Protein AF-A0A3C2DAU0-F1 (afdb_monomer_lite)

Foldseek 3Di:
DDDPDCPDDPQWDDDVDTDNVPDDDPPQDADDDPPGDHDPVNVVVVVVVVCLQEDEEAAALLRVLAQDPVNDDAQRWYAHQQWGIWGKHFAALPDDPSHQWHHRPVQPHSNHGMIIGHPDTNCPDPQPPPPQAADPPPHRDSDHPVRVCVVVVDDDPVNVVVVVVPDDDPDFDQADWDWDADPPGDTDTDGPVVVVVVVCVVVVVVVLVVQCQPPVRHRPDDDPDDPPPPDDPDDDDDDDDDDDDDDDDDDDDDDDDDDD

Structure (mmCIF, N/CA/C/O backbone):
data_AF-A0A3C2DAU0-F1
#
_entry.id   AF-A0A3C2DAU0-F1
#
loop_
_atom_site.group_PDB
_atom_site.id
_atom_site.type_symbol
_atom_site.label_atom_id
_atom_site.label_alt_id
_atom_site.label_comp_id
_atom_site.label_asym_id
_atom_site.label_entity_id
_atom_site.label_seq_id
_atom_site.pdbx_PDB_ins_code
_atom_site.Cartn_x
_atom_site.Cartn_y
_atom_site.Cartn_z
_atom_site.occupancy
_atom_site.B_iso_or_equiv
_atom_site.auth_seq_id
_atom_site.auth_comp_id
_atom_site.auth_asym_id
_atom_site.auth_atom_id
_atom_site.pdbx_PDB_model_num
ATOM 1 N N . MET A 1 1 ? 55.848 4.429 -41.219 1.00 47.94 1 MET A N 1
ATOM 2 C CA . MET A 1 1 ? 55.619 5.602 -42.089 1.00 47.94 1 MET A CA 1
ATOM 3 C C . MET A 1 1 ? 56.160 6.823 -41.363 1.00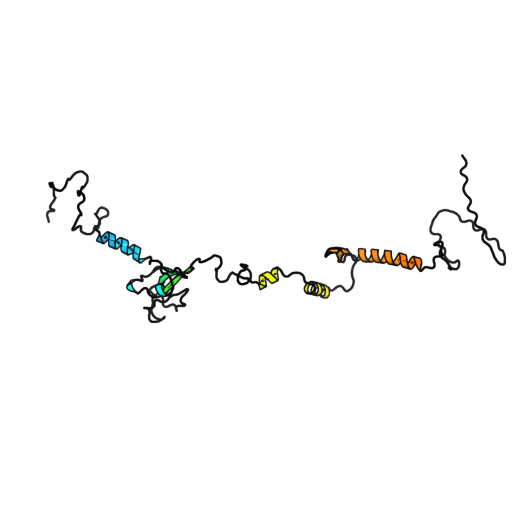 47.94 1 MET A C 1
ATOM 5 O O . MET A 1 1 ? 55.926 6.904 -40.162 1.00 47.94 1 MET A O 1
ATOM 9 N N . PRO A 1 2 ? 56.931 7.710 -42.010 1.00 52.47 2 PRO A N 1
ATOM 10 C CA . PRO A 1 2 ? 57.409 8.927 -41.362 1.00 52.47 2 PRO A CA 1
ATOM 11 C C . PRO A 1 2 ? 56.192 9.795 -41.027 1.00 52.47 2 PRO A C 1
ATOM 13 O O . PRO A 1 2 ? 55.392 10.079 -41.915 1.00 52.47 2 PRO A O 1
ATOM 16 N N . GLY A 1 3 ? 56.014 10.168 -39.760 1.00 56.28 3 GLY A N 1
ATOM 17 C CA . GLY A 1 3 ? 54.935 11.073 -39.366 1.00 56.28 3 GLY A CA 1
ATOM 18 C C . GLY A 1 3 ? 55.139 12.446 -40.006 1.00 56.28 3 GLY A C 1
ATOM 19 O O . GLY A 1 3 ? 56.230 13.013 -39.931 1.00 56.28 3 GLY A O 1
ATOM 20 N N . THR A 1 4 ? 54.110 12.990 -40.653 1.00 63.31 4 THR A N 1
ATOM 21 C CA . THR A 1 4 ? 54.118 14.387 -41.095 1.00 63.31 4 THR A CA 1
ATOM 22 C C . THR A 1 4 ? 53.937 15.271 -39.867 1.00 63.31 4 THR A C 1
ATOM 24 O O . THR A 1 4 ? 52.824 15.494 -39.402 1.00 63.31 4 THR A O 1
ATOM 27 N N . PHE A 1 5 ? 55.044 15.757 -39.315 1.00 64.69 5 PHE A N 1
ATOM 28 C CA . PHE A 1 5 ? 55.017 16.737 -38.235 1.00 64.69 5 PHE A CA 1
ATOM 29 C C . PHE A 1 5 ? 54.821 18.126 -38.841 1.00 64.69 5 PHE A C 1
ATOM 31 O O . PHE A 1 5 ? 55.705 18.630 -39.538 1.00 64.69 5 PHE A O 1
ATOM 38 N N . ILE A 1 6 ? 53.672 18.753 -38.585 1.00 68.12 6 ILE A N 1
ATOM 39 C CA . ILE A 1 6 ? 53.486 20.173 -38.892 1.00 68.12 6 ILE A CA 1
ATOM 40 C C . ILE A 1 6 ? 54.335 20.953 -37.886 1.00 68.12 6 ILE A C 1
ATOM 42 O O . ILE A 1 6 ? 54.003 21.022 -36.709 1.00 68.12 6 ILE A O 1
ATOM 46 N N . ARG A 1 7 ? 55.473 21.487 -38.342 1.00 62.34 7 ARG A N 1
ATOM 47 C CA . ARG A 1 7 ? 56.409 22.257 -37.500 1.00 62.34 7 ARG A CA 1
ATOM 48 C C . ARG A 1 7 ? 56.047 23.741 -37.419 1.00 62.34 7 ARG A C 1
ATOM 50 O O . ARG A 1 7 ? 56.440 24.410 -36.473 1.00 62.34 7 ARG A O 1
ATOM 57 N N . SER A 1 8 ? 55.302 24.241 -38.400 1.00 66.00 8 SER A N 1
ATOM 58 C CA . SER A 1 8 ? 54.679 25.563 -38.407 1.00 66.00 8 SER A CA 1
ATOM 59 C C . SER A 1 8 ? 53.593 25.603 -39.486 1.00 66.00 8 SER A C 1
ATOM 61 O O . SER A 1 8 ? 53.708 24.952 -40.526 1.00 66.00 8 SER A O 1
ATOM 63 N N . SER A 1 9 ? 52.509 26.333 -39.232 1.00 68.38 9 SER A N 1
ATOM 64 C CA . SER A 1 9 ? 51.455 26.604 -40.211 1.00 68.38 9 SER A CA 1
ATOM 65 C C . SER A 1 9 ? 50.875 27.985 -39.942 1.00 68.38 9 SER A C 1
ATOM 67 O O . SER A 1 9 ? 50.627 28.337 -38.794 1.00 68.38 9 SER A O 1
ATOM 69 N N . ASN A 1 10 ? 50.577 28.750 -40.992 1.00 68.06 10 ASN A N 1
ATOM 70 C CA . ASN A 1 10 ? 49.902 30.047 -40.851 1.00 68.06 10 ASN A CA 1
ATOM 71 C C . ASN A 1 10 ? 48.463 29.906 -40.312 1.00 68.06 10 ASN A C 1
ATOM 73 O O . ASN A 1 10 ? 47.815 30.903 -40.007 1.00 68.06 10 ASN A O 1
ATOM 77 N N . GLN A 1 11 ? 47.954 28.673 -40.230 1.00 64.88 11 GLN A N 1
ATOM 78 C CA . GLN A 1 11 ? 46.623 28.333 -39.732 1.00 64.88 11 GLN A CA 1
ATOM 79 C C . GLN A 1 11 ? 46.645 27.697 -38.332 1.00 64.88 11 GLN A C 1
ATOM 81 O O . GLN A 1 11 ? 45.576 27.485 -37.766 1.00 64.88 11 GLN A O 1
ATOM 86 N N . LEU A 1 12 ? 47.828 27.394 -37.779 1.00 65.50 12 LEU A N 1
ATOM 87 C CA . LEU A 1 12 ? 47.999 26.745 -36.477 1.00 65.50 12 LEU A CA 1
ATOM 88 C C . LEU A 1 12 ? 49.066 27.489 -35.668 1.00 65.50 12 LEU A C 1
ATOM 90 O O . LEU A 1 12 ? 50.254 27.400 -35.979 1.00 65.50 12 LEU A O 1
ATOM 94 N N . TYR A 1 13 ? 48.646 28.212 -34.630 1.00 62.56 13 TYR A N 1
ATOM 95 C CA . TYR A 1 13 ? 49.576 28.755 -33.643 1.00 62.56 13 TYR A CA 1
ATOM 96 C C . TYR A 1 13 ? 50.021 27.602 -32.745 1.00 62.56 13 TYR A C 1
ATOM 98 O O . TYR A 1 13 ? 49.203 27.013 -32.046 1.00 62.56 13 TYR A O 1
ATOM 106 N N . ILE A 1 14 ? 51.299 27.240 -32.837 1.00 64.94 14 ILE A N 1
ATOM 107 C CA . ILE A 1 14 ? 51.916 26.221 -31.989 1.00 64.94 14 ILE A CA 1
ATOM 108 C C . ILE A 1 14 ? 52.662 26.981 -30.886 1.00 64.94 14 ILE A C 1
ATOM 110 O O . ILE A 1 14 ? 53.806 27.388 -31.094 1.00 64.94 14 ILE A O 1
ATOM 114 N N . ASP A 1 15 ? 51.985 27.251 -29.767 1.00 67.12 15 ASP A N 1
ATOM 115 C CA . ASP A 1 15 ? 52.618 27.677 -28.513 1.00 67.12 15 ASP A CA 1
ATOM 116 C C . ASP A 1 15 ? 52.650 26.494 -27.517 1.00 67.12 15 ASP A C 1
ATOM 118 O O . ASP A 1 15 ? 52.719 25.344 -27.956 1.00 67.12 15 ASP A O 1
ATOM 122 N N . ALA A 1 16 ? 52.706 26.730 -26.200 1.00 74.69 16 ALA A N 1
ATOM 123 C CA . ALA A 1 16 ? 52.662 25.637 -25.220 1.00 74.69 16 ALA A CA 1
ATOM 124 C C . ALA A 1 16 ? 51.318 24.876 -25.244 1.00 74.69 16 ALA A C 1
ATOM 126 O O . ALA A 1 16 ? 51.277 23.707 -24.861 1.00 74.69 16 ALA A O 1
ATOM 127 N N . ASP A 1 17 ? 50.265 25.518 -25.753 1.00 76.88 17 ASP A N 1
ATOM 128 C CA . ASP A 1 17 ? 48.910 25.015 -25.893 1.00 76.88 17 ASP A CA 1
ATOM 129 C C . ASP A 1 17 ? 48.481 24.983 -27.378 1.00 76.88 17 ASP A C 1
ATOM 131 O O . ASP A 1 17 ? 48.993 25.683 -28.254 1.00 76.88 17 ASP A O 1
ATOM 135 N N . LEU A 1 18 ? 47.510 24.125 -27.693 1.00 82.44 18 LEU A N 1
ATOM 136 C CA . LEU A 1 18 ? 46.945 24.007 -29.038 1.00 82.44 18 LEU A CA 1
ATOM 137 C C . LEU A 1 18 ? 45.693 24.891 -29.173 1.00 82.44 18 LEU A C 1
ATOM 139 O O . LEU A 1 18 ? 44.649 24.557 -28.614 1.00 82.44 18 LEU A O 1
ATOM 143 N N . ASP A 1 19 ? 45.751 25.965 -29.970 1.00 82.75 19 ASP A N 1
ATOM 144 C CA . ASP A 1 19 ? 44.583 26.816 -30.271 1.00 82.75 19 ASP A CA 1
ATOM 145 C C . ASP A 1 19 ? 43.980 26.516 -31.659 1.00 82.75 19 ASP A C 1
ATOM 147 O O . ASP A 1 19 ? 44.606 26.718 -32.702 1.00 82.75 19 ASP A O 1
ATOM 151 N N . LEU A 1 20 ? 42.716 26.077 -31.679 1.00 84.62 20 LEU A N 1
ATOM 152 C CA . LEU A 1 20 ? 41.961 25.731 -32.891 1.00 84.62 20 LEU A CA 1
ATOM 153 C C . LEU A 1 20 ? 41.181 26.904 -33.504 1.00 84.62 20 LEU A C 1
ATOM 155 O O . LEU A 1 20 ? 40.450 26.698 -34.473 1.00 84.62 20 LEU A O 1
ATOM 159 N N . LYS A 1 21 ? 41.254 28.117 -32.936 1.00 84.50 21 LYS A N 1
ATOM 160 C CA . LYS A 1 21 ? 40.553 29.327 -33.417 1.00 84.50 21 LYS A CA 1
ATOM 161 C C . LYS A 1 21 ? 39.069 29.076 -33.733 1.00 84.50 21 LYS A C 1
ATOM 163 O O . LYS A 1 21 ? 38.552 29.489 -34.774 1.00 84.50 21 LYS A O 1
ATOM 168 N N . SER A 1 22 ? 38.378 28.379 -32.823 1.00 89.19 22 SER A N 1
ATOM 169 C CA . SER A 1 22 ? 36.960 27.986 -32.948 1.00 89.19 22 SER A CA 1
ATOM 170 C C . SER A 1 22 ? 36.635 27.075 -34.147 1.00 89.19 22 SER A C 1
ATOM 172 O O . SER A 1 22 ? 35.518 27.094 -34.670 1.00 89.19 22 SER A O 1
ATOM 174 N N . LYS A 1 23 ? 37.595 26.273 -34.623 1.00 86.81 23 LYS A N 1
ATOM 175 C CA . LYS A 1 23 ? 37.376 25.247 -35.655 1.00 86.81 23 LYS A CA 1
ATOM 176 C C . LYS A 1 23 ? 37.181 23.861 -35.035 1.00 86.81 23 LYS A C 1
ATOM 178 O O . LYS A 1 23 ? 37.664 23.577 -33.944 1.00 86.81 23 LYS A O 1
ATOM 183 N N . LYS A 1 24 ? 36.465 22.988 -35.751 1.00 93.31 24 LYS A N 1
ATOM 184 C CA . LYS A 1 24 ? 36.296 21.574 -35.379 1.00 93.31 24 LYS A CA 1
ATOM 185 C C . LYS A 1 24 ? 37.542 20.774 -35.761 1.00 93.31 24 LYS A C 1
ATOM 187 O O . LYS A 1 24 ? 38.086 20.985 -36.843 1.00 93.31 24 LYS A O 1
ATOM 192 N N . ILE A 1 25 ? 37.912 19.798 -34.933 1.00 90.81 25 ILE A N 1
ATOM 193 C CA . ILE A 1 25 ? 38.826 18.721 -35.335 1.00 90.81 25 ILE A CA 1
ATOM 194 C C . ILE A 1 25 ? 37.994 17.661 -36.064 1.00 90.81 25 ILE A C 1
ATOM 196 O O . ILE A 1 25 ? 36.971 17.212 -35.551 1.00 90.81 25 ILE A O 1
ATOM 200 N N . THR A 1 26 ? 38.406 17.276 -37.268 1.00 92.62 26 THR A N 1
ATOM 201 C CA . THR A 1 26 ? 37.764 16.205 -38.050 1.00 92.62 26 THR A CA 1
ATOM 202 C C . THR A 1 26 ? 38.740 15.048 -38.231 1.00 92.62 26 THR A C 1
ATOM 204 O O . THR A 1 26 ? 39.947 15.245 -38.106 1.00 92.62 26 THR A O 1
ATOM 207 N N . ASN A 1 27 ? 38.227 13.843 -38.505 1.00 93.19 27 ASN A N 1
ATOM 208 C CA . ASN A 1 27 ? 39.031 12.624 -38.693 1.00 93.19 27 ASN A CA 1
ATOM 209 C C . ASN A 1 27 ? 39.899 12.240 -37.480 1.00 93.19 27 ASN A C 1
ATOM 211 O O . ASN A 1 27 ? 40.971 11.656 -37.635 1.00 93.19 27 ASN A O 1
ATOM 215 N N . LEU A 1 28 ? 39.438 12.560 -36.268 1.00 94.88 28 LEU A N 1
ATOM 216 C CA . LEU A 1 28 ? 40.067 12.083 -35.042 1.00 94.88 28 LEU A CA 1
ATOM 217 C C . LEU A 1 28 ? 39.694 10.608 -34.828 1.00 94.88 28 LEU A C 1
ATOM 219 O O . LEU A 1 28 ? 38.525 10.281 -34.599 1.00 94.88 28 LEU A O 1
ATOM 223 N N . ALA A 1 29 ? 40.686 9.723 -34.926 1.00 95.75 29 ALA A N 1
ATOM 224 C CA . ALA A 1 29 ? 40.518 8.314 -34.582 1.00 95.75 29 ALA A CA 1
ATOM 225 C C . ALA A 1 29 ? 40.148 8.154 -33.090 1.00 95.75 29 ALA A C 1
ATOM 227 O O . ALA A 1 29 ? 40.472 9.041 -32.298 1.00 95.75 29 ALA A O 1
ATOM 228 N N . PRO A 1 30 ? 39.483 7.054 -32.687 1.00 97.38 30 PRO A N 1
ATOM 229 C CA . PRO A 1 30 ? 39.167 6.814 -31.281 1.00 97.38 30 PRO A CA 1
ATOM 230 C C . PRO A 1 30 ? 40.427 6.789 -30.405 1.00 97.38 30 PRO A C 1
ATOM 232 O O . PRO A 1 30 ? 41.386 6.088 -30.729 1.00 97.38 30 PRO A O 1
ATOM 235 N N . GLY A 1 31 ? 40.407 7.523 -29.292 1.00 96.94 31 GLY A N 1
ATOM 236 C CA . GLY A 1 31 ? 41.483 7.504 -28.299 1.00 96.94 31 GLY A CA 1
ATOM 237 C C . GLY A 1 31 ? 41.548 6.168 -27.553 1.00 96.94 31 GLY A C 1
ATOM 238 O O . GLY A 1 31 ? 40.510 5.560 -27.282 1.00 96.94 31 GLY A O 1
ATOM 239 N N . VAL A 1 32 ? 42.755 5.709 -27.218 1.00 95.81 32 VAL A N 1
ATOM 240 C CA . VAL A 1 32 ? 43.001 4.427 -26.528 1.00 95.81 32 VAL A CA 1
ATOM 241 C C . VAL A 1 32 ? 43.800 4.631 -25.239 1.00 95.81 32 VAL A C 1
ATOM 243 O O . VAL A 1 32 ? 43.533 3.963 -24.241 1.00 95.81 32 VAL A O 1
ATOM 246 N N . ALA A 1 33 ? 44.767 5.551 -25.232 1.00 96.50 33 ALA A N 1
ATOM 247 C CA . ALA A 1 33 ? 45.535 5.905 -24.044 1.00 96.50 33 ALA A CA 1
ATOM 248 C C . ALA A 1 33 ? 44.795 6.940 -23.177 1.00 96.50 33 ALA A C 1
ATOM 250 O O . ALA A 1 33 ? 43.966 7.707 -23.658 1.00 96.50 33 ALA A O 1
ATOM 251 N N . LEU A 1 34 ? 45.147 7.012 -21.888 1.00 95.31 34 LEU A N 1
ATOM 252 C CA . LEU A 1 34 ? 44.521 7.933 -20.922 1.00 95.31 34 LEU A CA 1
ATOM 253 C C . LEU A 1 34 ? 44.721 9.424 -21.250 1.00 95.31 34 LEU A C 1
ATOM 255 O O . LEU A 1 34 ? 44.040 10.271 -20.681 1.00 95.31 34 LEU A O 1
ATOM 259 N N . THR A 1 35 ? 45.669 9.743 -22.131 1.00 93.88 35 THR A N 1
ATOM 260 C CA . THR A 1 35 ? 46.015 11.110 -22.545 1.00 93.88 35 THR A CA 1
ATOM 261 C C . THR A 1 35 ? 45.515 11.461 -23.946 1.00 93.88 35 THR A C 1
ATOM 263 O O . THR A 1 35 ? 45.805 12.553 -24.430 1.00 93.88 35 THR A O 1
ATOM 266 N N . ASP A 1 36 ? 44.814 10.548 -24.621 1.00 95.94 36 ASP A N 1
ATOM 267 C CA . ASP A 1 36 ? 44.316 10.789 -25.973 1.00 95.94 36 ASP A CA 1
ATOM 268 C C . ASP A 1 36 ? 43.076 11.692 -25.954 1.00 95.94 36 ASP A C 1
ATOM 270 O O . ASP A 1 36 ? 42.259 11.662 -25.032 1.00 95.94 36 ASP A O 1
ATOM 274 N N . GLY A 1 37 ? 42.900 12.471 -27.021 1.00 94.06 37 GLY A N 1
ATOM 275 C CA . GLY A 1 37 ? 41.631 13.144 -27.274 1.00 94.06 37 GLY A CA 1
ATOM 276 C C . GLY A 1 37 ? 40.531 12.131 -27.603 1.00 94.06 37 GLY A C 1
ATOM 277 O O . GLY A 1 37 ? 40.769 11.150 -28.305 1.00 94.06 37 GLY A O 1
ATOM 278 N N . VAL A 1 38 ? 39.313 12.390 -27.130 1.00 97.12 38 VAL A N 1
ATOM 279 C CA . VAL A 1 38 ? 38.131 11.574 -27.444 1.00 97.12 38 VAL A CA 1
ATOM 280 C C . VAL A 1 38 ? 37.380 12.148 -28.643 1.00 97.12 38 VAL A C 1
ATOM 282 O O . VAL A 1 38 ? 37.244 13.367 -28.775 1.00 97.12 38 VAL A O 1
ATOM 285 N N . ASN A 1 39 ? 36.866 11.285 -29.519 1.00 96.69 39 ASN A N 1
ATOM 286 C CA . ASN A 1 39 ? 35.969 11.708 -30.596 1.00 96.69 39 ASN A CA 1
ATOM 287 C C . ASN A 1 39 ? 34.487 11.644 -30.163 1.00 96.69 39 ASN A C 1
ATOM 289 O O . ASN A 1 39 ? 34.149 11.111 -29.104 1.00 96.69 39 ASN A O 1
ATOM 293 N N . LEU A 1 40 ? 33.586 12.213 -30.975 1.00 96.25 40 LEU A N 1
ATOM 294 C CA . LEU A 1 40 ? 32.153 12.279 -30.648 1.00 96.25 40 LEU A CA 1
ATOM 295 C C . LEU A 1 40 ? 31.516 10.886 -30.503 1.00 96.25 40 LEU A C 1
ATOM 297 O O . LEU A 1 40 ? 30.634 10.712 -29.667 1.00 96.25 40 LEU A O 1
ATOM 301 N N . ASP A 1 41 ? 31.984 9.891 -31.256 1.00 95.94 41 ASP A N 1
ATOM 302 C CA . ASP A 1 41 ? 31.449 8.528 -31.189 1.00 95.94 41 ASP A CA 1
ATOM 303 C C . ASP A 1 41 ? 31.749 7.871 -29.838 1.00 95.94 41 ASP A C 1
ATOM 305 O O . ASP A 1 41 ? 30.877 7.230 -29.255 1.00 95.94 41 ASP A O 1
ATOM 309 N N . GLN A 1 42 ? 32.950 8.077 -29.287 1.00 96.62 42 GLN A N 1
ATOM 310 C CA . GLN A 1 42 ? 33.295 7.598 -27.945 1.00 96.62 42 GLN A CA 1
ATOM 311 C C . GLN A 1 42 ? 32.413 8.236 -26.868 1.00 96.62 42 GLN A C 1
ATOM 313 O O . GLN A 1 42 ? 31.938 7.534 -25.974 1.00 96.62 42 GLN A O 1
ATOM 318 N N . LEU A 1 43 ? 32.144 9.542 -26.978 1.00 94.62 43 LEU A N 1
ATOM 319 C CA . LEU A 1 43 ? 31.232 10.236 -26.068 1.00 94.62 43 LEU A CA 1
ATOM 320 C C . LEU A 1 43 ? 29.796 9.711 -26.201 1.00 94.62 43 LEU A C 1
ATOM 322 O O . LEU A 1 43 ? 29.167 9.396 -25.193 1.00 94.62 43 LEU A O 1
ATOM 326 N N . ASN A 1 44 ? 29.289 9.566 -27.426 1.00 94.06 44 ASN A N 1
ATOM 327 C CA . ASN A 1 44 ? 27.952 9.032 -27.678 1.00 94.06 44 ASN A CA 1
ATOM 328 C C . ASN A 1 44 ? 27.802 7.616 -27.110 1.00 94.06 44 ASN A C 1
ATOM 330 O O . ASN A 1 44 ? 26.820 7.339 -26.430 1.00 94.06 44 ASN A O 1
ATOM 334 N N . ASN A 1 45 ? 28.791 6.742 -27.307 1.00 91.31 45 ASN A N 1
ATOM 335 C CA . ASN A 1 45 ? 28.777 5.385 -26.756 1.00 91.31 45 ASN A CA 1
ATOM 336 C C . ASN A 1 45 ? 28.765 5.378 -25.220 1.00 91.31 45 ASN A C 1
ATOM 338 O O . ASN A 1 45 ? 28.029 4.596 -24.618 1.00 91.31 45 ASN A O 1
ATOM 342 N N . ALA A 1 46 ? 29.532 6.267 -24.581 1.00 91.06 46 ALA A N 1
ATOM 343 C CA . ALA A 1 46 ? 29.529 6.405 -23.126 1.00 91.06 46 ALA A CA 1
ATOM 344 C C . ALA A 1 46 ? 28.159 6.866 -22.596 1.00 91.06 46 ALA A C 1
ATOM 346 O O . ALA A 1 46 ? 27.635 6.290 -21.643 1.00 91.06 46 ALA A O 1
ATOM 347 N N . VAL A 1 47 ? 27.548 7.863 -23.243 1.00 88.19 47 VAL A N 1
ATOM 348 C CA . VAL A 1 47 ? 26.218 8.380 -22.878 1.00 88.19 47 VAL A CA 1
ATOM 349 C C . VAL A 1 47 ? 25.126 7.329 -23.103 1.00 88.19 47 VAL A C 1
ATOM 351 O O . VAL A 1 47 ? 24.258 7.148 -22.250 1.00 88.19 47 VAL A O 1
ATOM 354 N N . LEU A 1 48 ? 25.186 6.587 -24.212 1.00 81.81 48 LEU A N 1
ATOM 355 C CA . LEU A 1 48 ? 24.255 5.493 -24.502 1.00 81.81 48 LEU A CA 1
ATOM 356 C C . LEU A 1 48 ? 24.329 4.386 -23.443 1.00 81.81 48 LEU A C 1
ATOM 358 O O . LEU A 1 48 ? 23.292 3.894 -23.006 1.00 81.81 48 LEU A O 1
ATOM 362 N N . GLY A 1 49 ? 25.530 4.043 -22.965 1.00 77.12 49 GLY A N 1
ATOM 363 C CA . GLY A 1 49 ? 25.708 3.064 -21.888 1.00 77.12 49 GLY A CA 1
ATOM 364 C C . GLY A 1 49 ? 24.985 3.437 -20.586 1.00 77.12 49 GLY A C 1
ATOM 365 O O . GLY A 1 49 ? 24.464 2.555 -19.908 1.00 77.12 49 GLY A O 1
ATOM 366 N N . LEU A 1 50 ? 24.893 4.732 -20.265 1.00 73.88 50 LEU A N 1
ATOM 367 C CA . LEU A 1 50 ? 24.167 5.231 -19.090 1.00 73.88 50 LEU A CA 1
ATOM 368 C C . LEU A 1 50 ? 22.645 5.244 -19.314 1.00 73.88 50 LEU A C 1
ATOM 370 O O . LEU A 1 50 ? 21.896 4.757 -18.464 1.00 73.88 50 LEU A O 1
ATOM 374 N N . ASN A 1 51 ? 22.191 5.721 -20.480 1.00 69.12 51 ASN A N 1
ATOM 375 C CA . ASN A 1 51 ? 20.768 5.776 -20.852 1.00 69.12 51 ASN A CA 1
ATOM 376 C C . ASN A 1 51 ? 20.100 4.392 -20.918 1.00 69.12 51 ASN A C 1
ATOM 378 O O . ASN A 1 51 ? 18.893 4.270 -20.751 1.00 69.12 51 ASN A O 1
ATOM 382 N N . ASN A 1 52 ? 20.889 3.341 -21.112 1.00 74.12 52 ASN A N 1
ATOM 383 C CA . ASN A 1 52 ? 20.422 1.962 -21.212 1.00 74.12 52 ASN A CA 1
ATOM 384 C C . ASN A 1 52 ? 19.976 1.335 -19.878 1.00 74.12 52 ASN A C 1
ATOM 386 O O . ASN A 1 52 ? 19.344 0.281 -19.868 1.00 74.12 52 ASN A O 1
ATOM 390 N N . THR A 1 53 ? 20.308 1.953 -18.743 1.00 87.19 53 THR A N 1
ATOM 391 C CA . THR A 1 53 ? 20.006 1.395 -17.411 1.00 87.19 53 THR A CA 1
ATOM 392 C C . THR A 1 53 ? 18.751 1.984 -16.772 1.00 87.19 53 THR A C 1
ATOM 394 O O . THR A 1 53 ? 18.179 1.374 -15.866 1.00 87.19 53 THR A O 1
ATOM 397 N N . ILE A 1 54 ? 18.293 3.144 -17.250 1.00 90.31 54 ILE A N 1
ATOM 398 C CA . ILE A 1 54 ? 17.164 3.885 -16.687 1.00 90.31 54 ILE A CA 1
ATOM 399 C C . ILE A 1 54 ? 16.252 4.323 -17.830 1.00 90.31 54 ILE A C 1
ATOM 401 O O . ILE A 1 54 ? 16.625 5.151 -18.657 1.00 90.31 54 ILE A O 1
ATOM 405 N N . HIS A 1 55 ? 15.037 3.787 -17.854 1.00 92.75 55 HIS A N 1
ATOM 406 C CA . HIS A 1 55 ? 14.001 4.211 -18.783 1.00 92.75 55 HIS A CA 1
ATOM 407 C C . HIS A 1 55 ? 13.343 5.507 -18.289 1.00 92.75 55 HIS A C 1
ATOM 409 O O . HIS A 1 55 ? 13.216 5.737 -17.082 1.00 92.75 55 HIS A O 1
ATOM 415 N N . ALA A 1 56 ? 12.868 6.339 -19.218 1.00 92.12 56 ALA A N 1
ATOM 416 C CA . ALA A 1 56 ? 12.035 7.486 -18.868 1.00 92.12 56 ALA A CA 1
ATOM 417 C C . ALA A 1 56 ? 10.774 7.029 -18.097 1.00 92.12 56 ALA A C 1
ATOM 419 O O . ALA A 1 56 ? 10.266 5.933 -18.356 1.00 92.12 56 ALA A O 1
ATOM 420 N N . PRO A 1 57 ? 10.242 7.831 -17.160 1.00 94.38 57 PRO A N 1
ATOM 421 C CA . PRO A 1 57 ? 8.981 7.507 -16.505 1.00 94.38 57 PRO A CA 1
ATOM 422 C C . PRO A 1 57 ? 7.849 7.272 -17.511 1.00 94.38 57 PRO A C 1
ATOM 424 O O . PRO A 1 57 ? 7.795 7.910 -18.564 1.00 94.38 57 PRO A O 1
ATOM 427 N N . VAL A 1 58 ? 6.943 6.355 -17.179 1.00 95.81 58 VAL A N 1
ATOM 428 C CA . VAL A 1 58 ? 5.733 6.067 -17.958 1.00 95.81 58 VAL A CA 1
ATOM 429 C C . VAL A 1 58 ? 4.493 6.313 -17.104 1.00 95.81 58 VAL A C 1
ATOM 431 O O . VAL A 1 58 ? 4.512 6.079 -15.897 1.00 95.81 58 VAL A O 1
ATOM 434 N N . ALA A 1 59 ? 3.400 6.756 -17.726 1.00 95.62 59 ALA A N 1
ATOM 435 C CA . ALA A 1 59 ? 2.186 7.137 -17.003 1.00 95.62 59 ALA A CA 1
ATOM 436 C C . ALA A 1 59 ? 1.518 5.941 -16.293 1.00 95.62 59 ALA A C 1
ATOM 438 O O . ALA A 1 59 ? 1.139 6.010 -15.121 1.00 95.62 59 ALA A O 1
ATOM 439 N N . ASP A 1 60 ? 1.376 4.812 -16.990 1.00 95.19 60 ASP A N 1
ATOM 440 C CA . ASP A 1 60 ? 0.532 3.716 -16.523 1.00 95.19 60 ASP A CA 1
ATOM 441 C C . ASP A 1 60 ? 1.012 2.313 -16.920 1.00 95.19 60 ASP A C 1
ATOM 443 O O . ASP A 1 60 ? 2.040 2.113 -17.578 1.00 95.19 60 ASP A O 1
ATOM 447 N N . LEU A 1 61 ? 0.241 1.315 -16.477 1.00 95.75 61 LEU A N 1
ATOM 448 C CA . LEU A 1 61 ? 0.442 -0.090 -16.812 1.00 95.75 61 LEU A CA 1
ATOM 449 C C . LEU A 1 61 ? 0.465 -0.318 -18.330 1.00 95.75 61 LEU A C 1
ATOM 451 O O . LEU A 1 61 ? 1.307 -1.072 -18.816 1.00 95.75 61 LEU A O 1
ATOM 455 N N . ALA A 1 62 ? -0.429 0.319 -19.088 1.00 97.44 62 ALA A N 1
ATOM 456 C CA . ALA A 1 62 ? -0.527 0.109 -20.528 1.00 97.44 62 ALA A CA 1
ATOM 457 C C . ALA A 1 62 ? 0.735 0.611 -21.244 1.00 97.44 62 ALA A C 1
ATOM 459 O O . ALA A 1 62 ? 1.316 -0.121 -22.047 1.00 97.44 62 ALA A O 1
ATOM 460 N N . ALA A 1 63 ? 1.219 1.799 -20.876 1.00 97.50 63 ALA A N 1
ATOM 461 C CA . ALA A 1 63 ? 2.471 2.360 -21.368 1.00 97.50 63 ALA A CA 1
ATOM 462 C C . ALA A 1 63 ? 3.670 1.462 -21.023 1.00 97.50 63 ALA A C 1
ATOM 464 O O . ALA A 1 63 ? 4.522 1.223 -21.876 1.00 97.50 63 ALA A O 1
ATOM 465 N N . SER A 1 64 ? 3.703 0.884 -19.816 1.00 95.81 64 SER A N 1
ATOM 466 C CA . SER A 1 64 ? 4.777 -0.036 -19.410 1.00 95.81 64 SER A CA 1
ATOM 467 C C . SER A 1 64 ? 4.801 -1.342 -20.220 1.00 95.81 64 SER A C 1
ATOM 469 O O . SER A 1 64 ? 5.873 -1.860 -20.544 1.00 95.81 64 SER A O 1
ATOM 471 N N . LYS A 1 65 ? 3.623 -1.863 -20.598 1.00 97.19 65 LYS A N 1
ATOM 472 C CA . LYS A 1 65 ? 3.495 -3.073 -21.424 1.00 97.19 65 LYS A CA 1
ATOM 473 C C . LYS A 1 65 ? 3.764 -2.798 -22.906 1.00 97.19 65 LYS A C 1
ATOM 475 O O . LYS A 1 65 ? 4.069 -3.740 -23.634 1.00 97.19 65 LYS A O 1
ATOM 480 N N . ALA A 1 66 ? 3.640 -1.552 -23.362 1.00 97.12 66 ALA A N 1
ATOM 481 C CA . ALA A 1 66 ? 3.842 -1.165 -24.759 1.00 97.12 66 ALA A CA 1
ATOM 482 C C . ALA A 1 66 ? 5.319 -0.969 -25.149 1.00 97.12 66 ALA A C 1
ATOM 484 O O . ALA A 1 66 ? 5.634 -0.935 -26.338 1.00 97.12 66 ALA A O 1
ATOM 485 N N . ILE A 1 67 ? 6.232 -0.845 -24.178 1.00 94.69 67 ILE A N 1
ATOM 486 C CA . ILE A 1 67 ? 7.676 -0.805 -24.451 1.00 94.69 67 ILE A CA 1
ATOM 487 C C . ILE A 1 67 ? 8.047 -2.121 -25.121 1.00 94.69 67 ILE A C 1
ATOM 489 O O . ILE A 1 67 ? 7.752 -3.158 -24.544 1.00 94.69 67 ILE A O 1
ATOM 493 N N . VAL A 1 68 ? 8.684 -2.080 -26.293 1.00 93.06 68 VAL A N 1
ATOM 494 C CA . VAL A 1 68 ? 9.100 -3.253 -27.089 1.00 93.06 68 VAL A CA 1
ATOM 495 C C . VAL A 1 68 ? 10.473 -3.783 -26.671 1.00 93.06 68 VAL A C 1
ATOM 497 O O . VAL A 1 68 ? 11.239 -3.070 -26.027 1.00 93.06 68 VAL A O 1
ATOM 500 N N . SER A 1 69 ? 10.821 -5.008 -27.074 1.00 91.50 69 SER A N 1
ATOM 501 C CA . SER A 1 69 ? 12.092 -5.665 -26.721 1.00 91.50 69 SER A CA 1
ATOM 502 C C . SER A 1 69 ? 13.345 -4.824 -26.986 1.00 91.50 69 SER A C 1
ATOM 504 O O . SER A 1 69 ? 14.246 -4.810 -26.156 1.00 91.50 69 SER A O 1
ATOM 506 N N . ALA A 1 70 ? 13.383 -4.049 -28.075 1.00 88.56 70 ALA A N 1
ATOM 507 C CA . ALA A 1 70 ? 14.503 -3.152 -28.383 1.00 88.56 70 ALA A CA 1
ATOM 508 C C . ALA A 1 70 ? 14.691 -2.014 -27.359 1.00 88.56 70 ALA A C 1
ATOM 510 O O . ALA A 1 70 ? 15.786 -1.475 -27.234 1.00 88.56 70 ALA A O 1
ATOM 511 N N . GLY A 1 71 ? 13.629 -1.646 -26.637 1.00 89.12 71 GLY A N 1
ATOM 512 C CA . GLY A 1 71 ? 13.645 -0.650 -25.566 1.00 89.12 71 GLY A CA 1
ATOM 513 C C . GLY A 1 71 ? 13.769 -1.256 -24.168 1.00 89.12 71 GLY A C 1
ATOM 514 O O . GLY A 1 71 ? 13.643 -0.522 -23.192 1.00 89.12 71 GLY A O 1
ATOM 515 N N . ARG A 1 72 ? 13.974 -2.578 -24.049 1.00 91.69 72 ARG A N 1
ATOM 516 C CA . ARG A 1 72 ? 14.122 -3.267 -22.763 1.00 91.69 72 ARG A CA 1
ATOM 517 C C . ARG A 1 72 ? 15.468 -3.961 -22.671 1.00 91.69 72 ARG A C 1
ATOM 519 O O . ARG A 1 72 ? 15.729 -4.930 -23.375 1.00 91.69 72 ARG A O 1
ATOM 526 N N . LEU A 1 73 ? 16.299 -3.490 -21.754 1.00 91.12 73 LEU A N 1
ATOM 527 C CA . LEU A 1 73 ? 17.567 -4.128 -21.421 1.00 91.12 73 LEU A CA 1
ATOM 528 C C . LEU A 1 73 ? 17.462 -4.817 -20.064 1.00 91.12 73 LEU A C 1
ATOM 530 O O . LEU A 1 73 ? 16.681 -4.397 -19.206 1.00 91.12 73 LEU A O 1
ATOM 534 N N . ASP A 1 74 ? 18.239 -5.884 -19.871 1.00 92.19 74 ASP A N 1
ATOM 535 C CA . ASP A 1 74 ? 18.294 -6.567 -18.579 1.00 92.19 74 ASP A CA 1
ATOM 536 C C . ASP A 1 74 ? 18.666 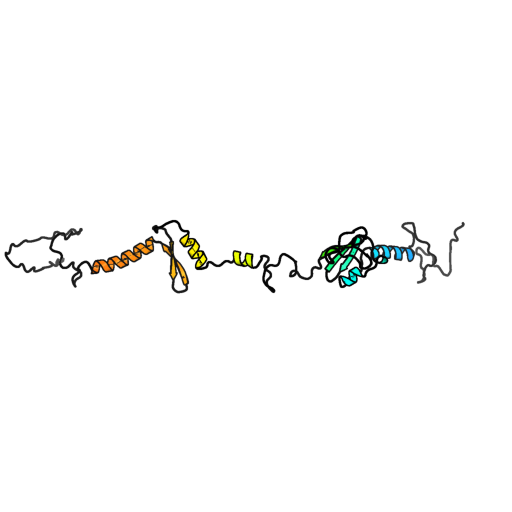-5.576 -17.464 1.00 92.19 74 ASP A C 1
ATOM 538 O O . ASP A 1 74 ? 19.512 -4.697 -17.643 1.00 92.19 74 ASP A O 1
ATOM 542 N N . LYS A 1 75 ? 18.004 -5.713 -16.312 1.00 92.00 75 LYS A N 1
ATOM 543 C CA . LYS A 1 75 ? 18.145 -4.863 -15.117 1.00 92.00 75 LYS A CA 1
ATOM 544 C C . LYS A 1 75 ? 17.784 -3.391 -15.304 1.00 92.00 75 LYS A C 1
ATOM 546 O O . LYS A 1 75 ? 17.982 -2.617 -14.367 1.00 92.00 75 LYS A O 1
ATOM 551 N N . MET A 1 76 ? 17.221 -2.997 -16.443 1.00 93.69 76 MET A N 1
ATOM 552 C CA . MET A 1 76 ? 16.768 -1.626 -16.659 1.00 93.69 76 MET A CA 1
ATOM 553 C C . MET A 1 76 ? 15.676 -1.247 -15.649 1.00 93.69 76 MET A C 1
ATOM 555 O O . MET A 1 76 ? 14.782 -2.043 -15.358 1.00 93.69 76 MET A O 1
ATOM 559 N N . VAL A 1 77 ? 15.743 -0.030 -15.113 1.00 94.50 77 VAL A N 1
ATOM 560 C CA . VAL A 1 77 ? 14.798 0.486 -14.114 1.00 94.50 77 VAL A CA 1
ATOM 561 C C . VAL A 1 77 ? 13.827 1.479 -14.750 1.00 94.50 77 VAL A C 1
ATOM 563 O O . VAL A 1 77 ? 14.218 2.271 -15.601 1.00 94.50 77 VAL A O 1
ATOM 566 N N . MET A 1 78 ? 12.564 1.458 -14.325 1.00 94.38 78 MET A N 1
ATOM 567 C CA . MET A 1 78 ? 11.513 2.347 -14.822 1.00 94.38 78 MET A CA 1
ATOM 568 C C . MET A 1 78 ? 10.555 2.755 -13.702 1.00 94.38 78 MET A C 1
ATOM 570 O O . MET A 1 78 ? 10.084 1.908 -12.941 1.00 94.38 78 MET A O 1
ATOM 574 N N . LEU A 1 79 ? 10.220 4.044 -13.631 1.00 94.31 79 LEU A N 1
ATOM 575 C CA . LEU A 1 79 ? 9.098 4.533 -12.831 1.00 94.31 79 LEU A CA 1
ATOM 576 C C . LEU A 1 79 ? 7.805 4.432 -13.649 1.00 94.31 79 LEU A C 1
ATOM 578 O O . LEU A 1 79 ? 7.720 4.991 -14.738 1.00 94.31 79 LEU A O 1
ATOM 582 N N . ILE A 1 80 ? 6.799 3.758 -13.103 1.00 94.12 80 ILE A N 1
ATOM 583 C CA . ILE A 1 80 ? 5.415 3.792 -13.574 1.00 94.12 80 ILE A CA 1
ATOM 584 C C . ILE A 1 80 ? 4.647 4.692 -12.607 1.00 94.12 80 ILE A C 1
ATOM 586 O O . ILE A 1 80 ? 4.474 4.317 -11.448 1.00 94.12 80 ILE A O 1
ATOM 590 N N . GLU A 1 81 ? 4.191 5.862 -13.046 1.00 93.25 81 GLU A N 1
ATOM 591 C CA . GLU A 1 81 ? 3.631 6.903 -12.163 1.00 93.25 81 GLU A CA 1
ATOM 592 C C . GLU A 1 81 ? 2.475 6.393 -11.290 1.00 93.25 81 GLU A C 1
ATOM 594 O O . GLU A 1 81 ? 2.390 6.716 -10.108 1.00 93.25 81 GLU A O 1
ATOM 599 N N . THR A 1 82 ? 1.627 5.530 -11.847 1.00 89.69 82 THR A N 1
ATOM 600 C CA . THR A 1 82 ? 0.476 4.944 -11.138 1.00 89.69 82 THR A CA 1
ATOM 601 C C . THR A 1 82 ? 0.810 3.739 -10.261 1.00 89.69 82 THR A C 1
ATOM 603 O O . THR A 1 82 ? 0.003 3.380 -9.405 1.00 89.69 82 THR A O 1
ATOM 606 N N . LEU A 1 83 ? 1.958 3.079 -10.459 1.00 89.12 83 LEU A N 1
ATOM 607 C CA . LEU A 1 83 ? 2.232 1.790 -9.816 1.00 89.12 83 LEU A CA 1
ATOM 608 C C . LEU A 1 83 ? 3.504 1.761 -8.965 1.00 89.12 83 LEU A C 1
ATOM 610 O O . LEU A 1 83 ? 3.525 1.042 -7.962 1.00 89.12 83 LEU A O 1
ATOM 614 N N . GLY A 1 84 ? 4.551 2.502 -9.328 1.00 91.31 84 GLY A N 1
ATOM 615 C CA . GLY A 1 84 ? 5.819 2.570 -8.603 1.00 91.31 84 GLY A CA 1
ATOM 616 C C . GLY A 1 84 ? 7.048 2.285 -9.454 1.00 91.31 84 GLY A C 1
ATOM 617 O O . GLY A 1 84 ? 7.032 2.434 -10.670 1.00 91.31 84 GLY A O 1
ATOM 618 N N . LEU A 1 85 ? 8.133 1.883 -8.801 1.00 93.31 85 LEU A N 1
ATOM 619 C CA . LEU A 1 85 ? 9.420 1.617 -9.435 1.00 93.31 85 LEU A CA 1
ATOM 620 C C . LEU A 1 85 ? 9.550 0.135 -9.800 1.00 93.31 85 LEU A C 1
ATOM 622 O O . LEU A 1 85 ? 9.289 -0.736 -8.966 1.00 93.31 85 LEU A O 1
ATOM 626 N N . TYR A 1 86 ? 10.008 -0.144 -11.018 1.00 96.00 86 TYR A N 1
ATOM 627 C CA . TYR A 1 86 ? 10.160 -1.486 -11.575 1.00 96.00 86 TYR A CA 1
ATOM 628 C C . TYR A 1 86 ? 11.566 -1.715 -12.115 1.00 96.00 86 TYR A C 1
ATOM 630 O O . TYR A 1 86 ? 12.223 -0.779 -12.562 1.00 96.00 86 TYR A O 1
ATOM 638 N N . ARG A 1 87 ? 12.001 -2.975 -12.118 1.00 96.06 87 ARG A N 1
ATOM 639 C CA . ARG A 1 87 ? 13.230 -3.453 -12.755 1.00 96.06 87 ARG A CA 1
ATOM 640 C C . ARG A 1 87 ? 12.891 -4.548 -13.763 1.00 96.06 87 ARG A C 1
ATOM 642 O O . ARG A 1 87 ? 12.173 -5.484 -13.413 1.00 96.06 87 ARG A O 1
ATOM 649 N N . PHE A 1 88 ? 13.406 -4.452 -14.981 1.00 95.94 88 PHE A N 1
ATOM 650 C CA . PHE A 1 88 ? 13.271 -5.502 -15.986 1.00 95.94 88 PHE A CA 1
ATOM 651 C C . PHE A 1 88 ? 14.202 -6.680 -15.674 1.00 95.94 88 PHE A C 1
ATOM 653 O O . PHE A 1 88 ? 15.340 -6.490 -15.246 1.00 95.94 88 PHE A O 1
ATOM 660 N N . ASP A 1 89 ? 13.701 -7.889 -15.876 1.00 96.00 89 ASP A N 1
ATOM 661 C CA . ASP A 1 89 ? 14.416 -9.159 -15.783 1.00 96.00 89 ASP A CA 1
ATOM 662 C C . ASP A 1 89 ? 14.163 -9.901 -17.097 1.00 96.00 89 ASP A C 1
ATOM 664 O O . ASP A 1 89 ? 13.011 -10.216 -17.419 1.00 96.00 89 ASP A O 1
ATOM 668 N N . ALA A 1 90 ? 15.219 -10.097 -17.888 1.00 95.62 90 ALA A N 1
ATOM 669 C CA . ALA A 1 90 ? 15.112 -10.625 -19.244 1.00 95.62 90 ALA A CA 1
ATOM 670 C C . ALA A 1 90 ? 14.850 -12.139 -19.282 1.00 95.62 90 ALA A C 1
ATOM 672 O O . ALA A 1 90 ? 14.313 -12.631 -20.272 1.00 95.62 90 ALA A O 1
ATOM 673 N N . GLU A 1 91 ? 15.193 -12.869 -18.219 1.00 96.44 91 GLU A N 1
ATOM 674 C CA . GLU A 1 91 ? 15.116 -14.329 -18.139 1.00 96.44 91 GLU A CA 1
ATOM 675 C C . GLU A 1 91 ? 13.845 -14.836 -17.447 1.00 96.44 91 GLU A C 1
ATOM 677 O O . GLU A 1 91 ? 13.480 -16.007 -17.575 1.00 96.44 91 GLU A O 1
ATOM 682 N N . SER A 1 92 ? 13.151 -13.976 -16.705 1.00 96.31 92 SER A N 1
ATOM 683 C CA . SER A 1 92 ? 12.014 -14.406 -15.903 1.00 96.31 92 SER A CA 1
ATOM 684 C C . SER A 1 92 ? 10.792 -14.828 -16.717 1.00 96.31 92 SER A C 1
ATOM 686 O O . SER A 1 92 ? 10.340 -14.119 -17.613 1.00 96.31 92 SER A O 1
ATOM 688 N N . VAL A 1 93 ? 10.186 -15.941 -16.301 1.00 96.75 93 VAL A N 1
ATOM 689 C CA . VAL A 1 93 ? 8.915 -16.486 -16.814 1.00 96.75 93 VAL A CA 1
ATOM 690 C C . VAL A 1 93 ? 7.803 -16.455 -15.760 1.00 96.75 93 VAL A C 1
ATOM 692 O O . VAL A 1 93 ? 6.794 -17.144 -15.879 1.00 96.75 93 VAL A O 1
ATOM 695 N N . VAL A 1 94 ? 7.975 -15.683 -14.680 1.00 97.00 94 VAL A N 1
ATOM 696 C CA . VAL A 1 94 ? 6.955 -15.596 -13.624 1.00 97.00 94 VAL A CA 1
ATOM 697 C C . VAL A 1 94 ? 5.642 -15.087 -14.221 1.00 97.00 94 VAL A C 1
ATOM 699 O O . VAL A 1 94 ? 5.631 -14.141 -15.012 1.00 97.00 94 VAL A O 1
ATOM 702 N N . VAL A 1 95 ? 4.532 -15.725 -13.847 1.00 95.75 95 VAL A N 1
ATOM 703 C CA . VAL A 1 95 ? 3.196 -15.364 -14.332 1.00 95.75 95 VAL A CA 1
ATOM 704 C C . VAL A 1 95 ? 2.877 -13.930 -13.929 1.00 95.75 95 VAL A C 1
ATOM 706 O O . VAL A 1 95 ? 3.025 -13.547 -12.766 1.00 95.75 95 VAL A O 1
ATOM 709 N N . SER A 1 96 ? 2.452 -13.129 -14.901 1.00 94.81 96 SER A N 1
ATOM 710 C CA . SER A 1 96 ? 2.104 -11.738 -14.644 1.00 94.81 96 SER A CA 1
ATOM 711 C C . SER A 1 96 ? 0.811 -11.618 -13.845 1.00 94.81 96 SER A C 1
ATOM 713 O O . SER A 1 96 ? -0.158 -12.336 -14.074 1.00 94.81 96 SER A O 1
ATOM 715 N N . ASN A 1 97 ? 0.792 -10.663 -12.920 1.00 93.44 97 ASN A N 1
ATOM 716 C CA . ASN A 1 97 ? -0.407 -10.240 -12.200 1.00 93.44 97 ASN A CA 1
ATOM 717 C C . ASN A 1 97 ? -0.718 -8.755 -12.434 1.00 93.44 97 ASN A C 1
ATOM 719 O O . ASN A 1 97 ? -1.478 -8.165 -11.669 1.00 93.44 97 ASN A O 1
ATOM 723 N N . ASP A 1 98 ? -0.078 -8.152 -13.444 1.00 94.31 98 ASP A N 1
ATOM 724 C CA . ASP A 1 98 ? -0.227 -6.750 -13.837 1.00 94.31 98 ASP A CA 1
ATOM 725 C C . ASP A 1 98 ? -0.028 -5.726 -12.693 1.00 94.31 98 ASP A C 1
ATOM 727 O O . ASP A 1 98 ? -0.435 -4.571 -12.797 1.00 94.31 98 ASP A O 1
ATOM 731 N N . ASN A 1 99 ? 0.649 -6.125 -11.608 1.00 91.06 99 ASN A N 1
ATOM 732 C CA . ASN A 1 99 ? 0.987 -5.252 -10.484 1.00 91.06 99 ASN A CA 1
ATOM 733 C C . ASN A 1 99 ? 2.397 -5.515 -9.944 1.00 91.06 99 ASN A C 1
ATOM 735 O O . ASN A 1 99 ? 3.266 -4.673 -10.085 1.00 91.06 99 ASN A O 1
ATOM 739 N N . THR A 1 100 ? 2.681 -6.659 -9.319 1.00 92.88 100 THR A N 1
ATOM 740 C CA . THR A 1 100 ? 4.051 -6.942 -8.836 1.00 92.88 100 THR A CA 1
ATOM 741 C C . THR A 1 100 ? 4.947 -7.494 -9.938 1.00 92.88 100 THR A C 1
ATOM 743 O O . THR A 1 100 ? 6.163 -7.305 -9.892 1.00 92.88 100 THR A O 1
ATOM 746 N N . VAL A 1 101 ? 4.339 -8.154 -10.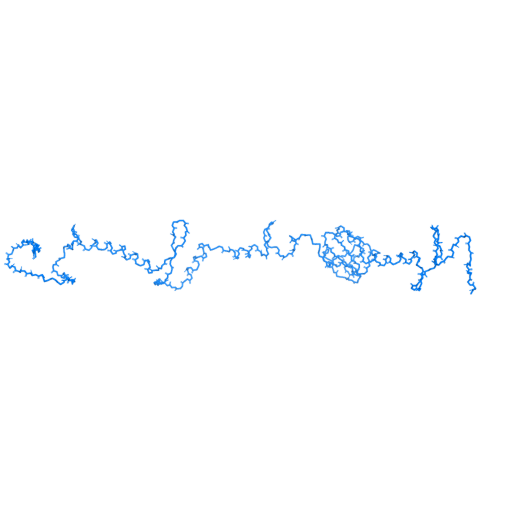925 1.00 96.00 101 VAL A N 1
ATOM 747 C CA . VAL A 1 101 ? 4.993 -8.717 -12.104 1.00 96.00 101 VAL A CA 1
ATOM 748 C C . VAL A 1 101 ? 4.181 -8.327 -13.333 1.00 96.00 101 VAL A C 1
ATOM 750 O O . VAL A 1 101 ? 3.031 -8.747 -13.478 1.00 96.00 101 VAL A O 1
ATOM 753 N N . ILE A 1 102 ? 4.775 -7.548 -14.234 1.00 96.69 102 ILE A N 1
ATOM 754 C CA . ILE A 1 102 ? 4.130 -7.090 -15.471 1.00 96.69 102 ILE A CA 1
ATOM 755 C C . ILE A 1 102 ? 4.804 -7.769 -16.665 1.00 96.69 102 ILE A C 1
ATOM 757 O O . ILE A 1 102 ? 6.024 -7.688 -16.834 1.00 96.69 102 ILE A O 1
ATOM 761 N N . ARG A 1 103 ? 4.002 -8.426 -17.508 1.00 97.19 103 ARG A N 1
ATOM 762 C CA . ARG A 1 103 ? 4.446 -8.974 -18.795 1.00 97.19 103 ARG A CA 1
ATOM 763 C C . ARG A 1 103 ? 4.252 -7.932 -19.905 1.00 97.19 103 ARG A C 1
ATOM 765 O O . ARG A 1 103 ? 3.126 -7.464 -20.074 1.00 97.19 103 ARG A O 1
ATOM 772 N N . PRO A 1 104 ? 5.293 -7.572 -20.674 1.00 97.12 104 PRO A N 1
ATOM 773 C CA . PRO A 1 104 ? 5.142 -6.737 -21.866 1.00 97.12 104 PRO A CA 1
ATOM 774 C C . PRO A 1 104 ? 4.178 -7.338 -22.902 1.00 97.12 104 PRO A C 1
ATOM 776 O O . PRO A 1 104 ? 4.000 -8.550 -22.969 1.00 97.12 104 PRO A O 1
ATOM 779 N N . THR A 1 105 ? 3.545 -6.494 -23.717 1.00 96.25 105 THR A N 1
ATOM 780 C CA . THR A 1 105 ? 2.558 -6.929 -24.726 1.00 96.25 105 THR A CA 1
ATOM 781 C C . THR A 1 105 ? 3.162 -7.736 -25.873 1.00 96.25 105 THR A C 1
ATOM 783 O O . THR A 1 105 ? 2.472 -8.574 -26.446 1.00 96.25 105 THR A O 1
ATOM 786 N N . ASP A 1 106 ? 4.436 -7.511 -26.193 1.00 95.88 106 ASP A N 1
ATOM 787 C CA . ASP A 1 106 ? 5.190 -8.240 -27.217 1.00 95.88 106 ASP A CA 1
ATOM 788 C C . ASP A 1 106 ? 5.695 -9.613 -26.741 1.00 95.88 106 ASP A C 1
ATOM 790 O O . ASP A 1 106 ? 6.206 -10.378 -27.553 1.00 95.88 106 ASP A O 1
ATOM 794 N N . VAL A 1 107 ? 5.533 -9.943 -25.455 1.00 95.62 107 VAL A N 1
ATOM 795 C CA . VAL A 1 107 ? 5.771 -11.289 -24.917 1.00 95.62 107 VAL A CA 1
ATOM 796 C C . VAL A 1 107 ? 4.459 -12.069 -24.987 1.00 95.62 107 VAL A C 1
ATOM 798 O O . VAL A 1 107 ? 3.498 -11.773 -24.265 1.00 95.62 107 VAL A O 1
ATOM 801 N N . ALA A 1 108 ? 4.401 -13.061 -25.877 1.00 93.25 108 ALA A N 1
ATOM 802 C CA . ALA A 1 108 ? 3.146 -13.667 -26.309 1.00 93.25 108 ALA A CA 1
ATOM 803 C C . ALA A 1 108 ? 2.474 -14.489 -25.200 1.00 93.25 108 ALA A C 1
ATOM 805 O O . ALA A 1 108 ? 1.244 -14.539 -25.111 1.00 93.25 108 ALA A O 1
ATOM 806 N N . THR A 1 109 ? 3.266 -15.129 -24.335 1.00 94.50 109 THR A N 1
ATOM 807 C CA . THR A 1 109 ? 2.763 -16.022 -23.282 1.00 94.50 109 THR A CA 1
ATOM 808 C C . THR A 1 109 ? 3.565 -15.902 -21.988 1.00 94.50 109 THR A C 1
ATOM 810 O O . THR A 1 109 ? 4.697 -15.426 -21.987 1.00 94.50 109 THR A O 1
ATOM 813 N N . ASP A 1 110 ? 3.012 -16.385 -20.869 1.00 92.31 110 ASP A N 1
ATOM 814 C CA . ASP A 1 110 ? 3.755 -16.438 -19.601 1.00 92.31 110 ASP A CA 1
ATOM 815 C C . ASP A 1 110 ? 4.925 -17.437 -19.618 1.00 92.31 110 ASP A C 1
ATOM 817 O O . ASP A 1 110 ? 5.773 -17.382 -18.734 1.00 92.31 110 ASP A O 1
ATOM 821 N N . ALA A 1 111 ? 5.006 -18.318 -20.619 1.00 93.56 111 ALA A N 1
ATOM 822 C CA . ALA A 1 111 ? 6.131 -19.236 -20.789 1.00 93.56 111 ALA A CA 1
ATOM 823 C C . ALA A 1 111 ? 7.358 -18.567 -21.435 1.00 93.56 111 ALA A C 1
ATOM 825 O O . ALA A 1 111 ? 8.463 -19.097 -21.344 1.00 93.56 111 ALA A O 1
ATOM 826 N N . GLU A 1 112 ? 7.178 -17.414 -22.083 1.00 96.06 112 GLU A N 1
ATOM 827 C CA . GLU A 1 112 ? 8.265 -16.640 -22.679 1.00 96.06 112 GLU A CA 1
ATOM 828 C C . GLU A 1 112 ? 8.894 -15.699 -21.647 1.00 96.06 112 GLU A C 1
ATOM 830 O O . GLU A 1 112 ? 8.205 -15.146 -20.782 1.00 96.06 112 GLU A O 1
ATOM 835 N N . ALA A 1 113 ? 10.211 -15.523 -21.731 1.00 96.25 113 ALA A N 1
ATOM 836 C CA . ALA A 1 113 ? 10.984 -14.743 -20.774 1.00 96.25 113 ALA A CA 1
ATOM 837 C C . ALA A 1 113 ? 10.789 -13.220 -20.941 1.00 96.25 113 ALA A C 1
ATOM 839 O O . ALA A 1 113 ? 10.413 -12.742 -22.012 1.00 96.25 113 ALA A O 1
ATOM 840 N N . GLY A 1 114 ? 11.037 -12.456 -19.874 1.00 96.69 114 GLY A N 1
ATOM 841 C CA . GLY A 1 114 ? 11.000 -10.991 -19.869 1.00 96.69 114 GLY A CA 1
ATOM 842 C C . GLY A 1 114 ? 9.870 -10.426 -19.009 1.00 96.69 114 GLY A C 1
ATOM 843 O O . GLY A 1 114 ? 8.711 -10.394 -19.434 1.00 96.69 114 GLY A O 1
ATOM 844 N N . ARG A 1 115 ? 10.184 -9.948 -17.801 1.00 97.31 115 ARG A N 1
ATOM 845 C CA . ARG A 1 115 ? 9.202 -9.377 -16.861 1.00 97.31 115 ARG A CA 1
ATOM 846 C C . ARG A 1 115 ? 9.704 -8.096 -16.222 1.00 97.31 115 ARG A C 1
ATOM 848 O O . ARG A 1 115 ? 10.873 -7.969 -15.880 1.00 97.31 115 ARG A O 1
ATOM 855 N N . TRP A 1 116 ? 8.784 -7.173 -15.975 1.00 97.00 116 TRP A N 1
ATOM 856 C CA . TRP A 1 116 ? 9.022 -6.073 -15.052 1.00 97.00 116 TRP A CA 1
ATOM 857 C C . TRP A 1 116 ? 8.649 -6.505 -13.639 1.00 97.00 116 TRP A C 1
ATOM 859 O O . TRP A 1 116 ? 7.499 -6.859 -13.380 1.00 97.00 116 TRP A O 1
ATOM 869 N N . PHE A 1 117 ? 9.607 -6.435 -12.723 1.00 95.75 117 PHE A N 1
ATOM 870 C CA . PHE A 1 117 ? 9.406 -6.689 -11.303 1.00 95.75 117 PHE A CA 1
ATOM 871 C C . PHE A 1 117 ? 9.297 -5.389 -10.535 1.00 95.75 117 PHE A C 1
ATOM 873 O O . PHE A 1 117 ? 10.170 -4.527 -10.639 1.00 95.75 117 PHE A O 1
ATOM 880 N N . LYS A 1 118 ? 8.257 -5.268 -9.718 1.00 94.62 118 LYS A N 1
ATOM 881 C CA . LYS A 1 118 ? 8.084 -4.133 -8.818 1.00 94.62 118 LYS A CA 1
ATOM 882 C C . LYS A 1 118 ? 9.141 -4.176 -7.716 1.00 94.62 118 LYS A C 1
ATOM 884 O O . LYS A 1 118 ? 9.222 -5.155 -6.978 1.00 94.62 118 LYS A O 1
ATOM 889 N N . ILE A 1 119 ? 9.930 -3.113 -7.597 1.00 91.62 119 ILE A N 1
ATOM 890 C CA . ILE A 1 119 ? 10.957 -2.955 -6.554 1.00 91.62 119 ILE A CA 1
ATOM 891 C C . ILE A 1 119 ? 10.558 -1.932 -5.488 1.00 91.62 119 ILE A C 1
ATOM 893 O O . ILE A 1 119 ? 11.044 -1.993 -4.365 1.00 91.62 119 ILE A O 1
ATOM 897 N N . SER A 1 120 ? 9.641 -1.021 -5.815 1.00 86.12 120 SER A N 1
ATOM 898 C CA . SER A 1 120 ? 9.001 -0.124 -4.854 1.00 86.12 120 SER A CA 1
ATOM 899 C C . SER A 1 120 ? 7.592 0.220 -5.330 1.00 86.12 120 SER A C 1
ATOM 901 O O . SER A 1 120 ? 7.354 0.337 -6.532 1.00 86.12 120 SER A O 1
ATOM 903 N N . ALA A 1 121 ? 6.642 0.382 -4.412 1.00 72.75 121 ALA A N 1
ATOM 904 C CA . ALA A 1 121 ? 5.328 0.922 -4.753 1.00 72.75 121 ALA A CA 1
ATOM 905 C C . ALA A 1 121 ? 5.401 2.436 -4.978 1.00 72.75 121 ALA A C 1
ATOM 907 O O . ALA A 1 121 ? 6.247 3.112 -4.393 1.00 72.75 121 ALA A O 1
ATOM 908 N N . ALA A 1 122 ? 4.513 2.972 -5.820 1.00 68.06 122 ALA A N 1
ATOM 909 C CA . ALA A 1 122 ? 4.276 4.408 -5.840 1.00 68.06 122 ALA A CA 1
ATOM 910 C C . ALA A 1 122 ? 3.821 4.787 -4.428 1.00 68.06 122 ALA A C 1
ATOM 912 O O . ALA A 1 122 ? 2.835 4.244 -3.927 1.00 68.06 122 ALA A O 1
ATOM 913 N N . ILE A 1 123 ? 4.579 5.653 -3.755 1.00 62.91 123 ILE A N 1
ATOM 914 C CA . ILE A 1 123 ? 4.204 6.187 -2.444 1.00 62.91 123 ILE A CA 1
ATOM 915 C C . ILE A 1 123 ? 3.142 7.262 -2.701 1.00 62.91 123 ILE A C 1
ATOM 917 O O . ILE A 1 123 ? 3.379 8.453 -2.525 1.00 62.91 123 ILE A O 1
ATOM 921 N N . THR A 1 124 ? 1.989 6.856 -3.222 1.00 61.19 124 THR A N 1
ATOM 922 C CA . THR A 1 124 ? 0.832 7.732 -3.361 1.00 61.19 124 THR A CA 1
ATOM 923 C C . THR A 1 124 ? 0.057 7.608 -2.060 1.00 61.19 124 THR A C 1
ATOM 925 O O . THR A 1 124 ? -0.699 6.662 -1.859 1.00 61.19 124 THR A O 1
ATOM 928 N N . ASP A 1 125 ? 0.333 8.557 -1.168 1.00 51.03 125 ASP A N 1
ATOM 929 C CA . ASP A 1 125 ? -0.272 8.750 0.145 1.00 51.03 125 ASP A CA 1
ATOM 930 C C . ASP A 1 125 ? 0.082 7.734 1.243 1.00 51.03 125 ASP A C 1
ATOM 932 O O . ASP A 1 125 ? -0.159 6.530 1.168 1.00 51.03 125 ASP A O 1
ATOM 936 N N . HIS A 1 126 ? 0.512 8.278 2.385 1.00 54.25 126 HIS A N 1
ATOM 937 C CA . HIS A 1 126 ? 0.537 7.578 3.678 1.00 54.25 126 HIS A CA 1
ATOM 938 C C . HIS A 1 126 ? -0.844 7.000 4.059 1.00 54.25 126 HIS A C 1
ATOM 940 O O . HIS A 1 126 ? -0.941 6.119 4.912 1.00 54.25 126 HIS A O 1
ATOM 946 N N . ASN A 1 127 ? -1.894 7.469 3.380 1.00 51.12 127 ASN A N 1
ATOM 947 C CA . ASN A 1 127 ? -3.276 7.037 3.499 1.00 51.12 127 ASN A CA 1
ATOM 948 C C . ASN A 1 127 ? -3.652 5.871 2.573 1.00 51.12 127 ASN A C 1
ATOM 950 O O . ASN A 1 127 ? -4.834 5.563 2.483 1.00 51.12 127 ASN A O 1
ATOM 954 N N . ASN A 1 128 ? -2.701 5.228 1.894 1.00 59.19 128 ASN A N 1
ATOM 955 C CA . ASN A 1 128 ? -2.987 4.072 1.044 1.00 59.19 128 ASN A CA 1
ATOM 956 C C . ASN A 1 128 ? -1.940 2.957 1.195 1.00 59.19 128 ASN A C 1
ATOM 958 O O . ASN A 1 128 ? -1.665 2.193 0.267 1.00 59.19 128 ASN A O 1
ATOM 962 N N . MET A 1 129 ? -1.353 2.829 2.391 1.00 63.94 129 MET A N 1
ATOM 963 C CA . MET A 1 129 ? -0.604 1.630 2.767 1.00 63.94 129 MET A CA 1
ATOM 964 C C . MET A 1 129 ? -1.583 0.459 2.912 1.00 63.94 129 MET A C 1
ATOM 966 O O . MET A 1 129 ? -2.093 0.157 3.994 1.00 63.94 129 MET A O 1
ATOM 970 N N . SER A 1 130 ? -1.847 -0.184 1.775 1.00 62.31 130 SER A N 1
ATOM 971 C CA . SER A 1 130 ? -2.593 -1.427 1.631 1.00 62.31 130 SER A CA 1
ATOM 972 C C . SER A 1 130 ? -2.252 -2.400 2.766 1.00 62.31 130 SER A C 1
ATOM 974 O O . SER A 1 130 ? -1.128 -2.901 2.834 1.00 62.31 130 SER A O 1
ATOM 976 N N . SER A 1 131 ? -3.249 -2.704 3.602 1.00 57.22 131 SER A N 1
ATOM 977 C CA . SER A 1 131 ? -3.259 -3.734 4.663 1.00 57.22 131 SER A CA 1
ATOM 978 C C . SER A 1 131 ? -2.918 -3.324 6.108 1.00 57.22 131 SER A C 1
ATOM 980 O O . SER A 1 131 ? -2.839 -4.216 6.949 1.00 57.22 131 SER A O 1
ATOM 982 N N . ILE A 1 132 ? -2.794 -2.032 6.453 1.00 62.66 132 ILE A N 1
ATOM 983 C CA . ILE A 1 132 ? -2.734 -1.588 7.877 1.00 62.66 132 ILE A CA 1
ATOM 984 C C . ILE A 1 132 ? -3.799 -0.550 8.271 1.00 62.66 132 ILE A C 1
ATOM 986 O O . ILE A 1 132 ? -3.903 -0.165 9.433 1.00 62.66 132 ILE A O 1
ATOM 990 N N . GLN A 1 133 ? -4.646 -0.128 7.339 1.00 63.62 133 GLN A N 1
ATOM 991 C CA . GLN A 1 133 ? -5.733 0.795 7.647 1.00 63.62 133 GLN A CA 1
ATOM 992 C C . GLN A 1 133 ? -6.978 0.018 8.072 1.00 63.62 133 GLN A C 1
ATOM 994 O O . GLN A 1 133 ? -7.605 -0.671 7.271 1.00 63.62 133 GLN A O 1
ATOM 999 N N . GLY A 1 134 ? -7.316 0.099 9.350 1.00 64.06 134 GLY A N 1
ATOM 1000 C CA . GLY A 1 134 ? -8.643 -0.211 9.859 1.00 64.06 134 GLY A CA 1
ATOM 1001 C C . GLY A 1 134 ? -9.489 1.058 10.019 1.00 64.06 134 GLY A C 1
ATOM 1002 O O . GLY A 1 134 ? -8.959 2.158 10.143 1.00 64.06 134 GLY A O 1
ATOM 1003 N N . GLY A 1 135 ? -10.815 0.896 10.016 1.00 62.81 135 GLY A N 1
ATOM 1004 C CA . GLY A 1 135 ? -11.789 1.994 10.127 1.00 62.81 135 GLY A CA 1
ATOM 1005 C C . GLY A 1 135 ? -12.798 2.019 8.972 1.00 62.81 135 GLY A C 1
ATOM 1006 O O . GLY A 1 135 ? -12.745 1.171 8.080 1.00 62.81 135 GLY A O 1
ATOM 1007 N N . ALA A 1 136 ? -13.754 2.952 9.013 1.00 63.41 136 ALA A N 1
ATOM 1008 C CA . ALA A 1 136 ? -14.655 3.256 7.896 1.00 63.41 136 ALA A CA 1
ATOM 1009 C C . ALA A 1 136 ? -13.962 4.101 6.800 1.00 63.41 136 ALA A C 1
ATOM 1011 O O . ALA A 1 136 ? -12.795 4.460 6.925 1.00 63.41 136 ALA A O 1
ATOM 1012 N N . ALA A 1 137 ? -14.692 4.466 5.734 1.00 57.47 137 ALA A N 1
ATOM 1013 C CA . ALA A 1 137 ? -14.206 5.171 4.529 1.00 57.47 137 ALA A CA 1
ATOM 1014 C C . ALA A 1 137 ? -13.582 6.581 4.741 1.00 57.47 137 ALA A C 1
ATOM 1016 O O . ALA A 1 137 ? -13.367 7.307 3.775 1.00 57.47 137 ALA A O 1
ATOM 1017 N N . ALA A 1 138 ? -13.287 6.977 5.979 1.00 60.22 138 ALA A N 1
ATOM 1018 C CA . ALA A 1 13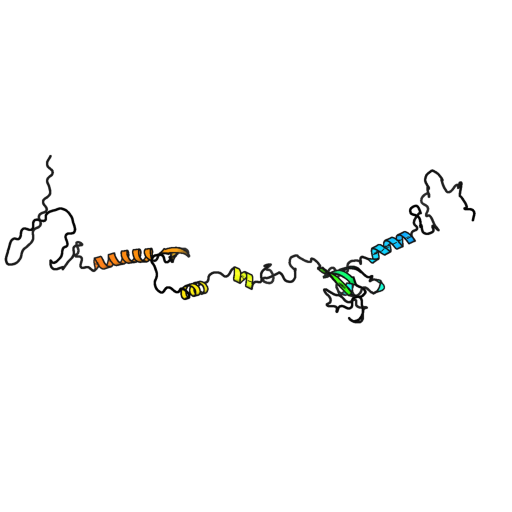8 ? -12.587 8.211 6.339 1.00 60.22 138 ALA A CA 1
ATOM 1019 C C . ALA A 1 138 ? -11.814 8.099 7.673 1.00 60.22 138 ALA A C 1
ATOM 1021 O O . ALA A 1 138 ? -11.404 9.113 8.236 1.00 60.22 138 ALA A O 1
ATOM 1022 N N . GLU A 1 139 ? -11.638 6.888 8.210 1.00 58.97 139 GLU A N 1
ATOM 1023 C CA . GLU A 1 139 ? -11.006 6.659 9.510 1.00 58.97 139 GLU A CA 1
ATOM 1024 C C . GLU A 1 139 ? -9.688 5.899 9.328 1.00 58.97 139 GLU A C 1
ATOM 1026 O O . GLU A 1 139 ? -9.625 4.898 8.619 1.00 58.97 139 GLU A O 1
ATOM 1031 N N . TYR A 1 140 ? -8.630 6.389 9.978 1.00 62.19 140 TYR A N 1
ATOM 1032 C CA . TYR A 1 140 ? -7.254 5.902 9.836 1.00 62.19 140 TYR A CA 1
ATOM 1033 C C . TYR A 1 140 ? -6.781 5.193 11.107 1.00 62.19 140 TYR A C 1
ATOM 1035 O O . TYR A 1 140 ? -5.760 5.550 11.697 1.00 62.19 140 TYR A O 1
ATOM 1043 N N . TYR A 1 141 ? -7.543 4.215 11.590 1.00 61.22 141 TYR A N 1
ATOM 1044 C CA . TYR A 1 141 ? -7.132 3.448 12.759 1.00 61.22 141 TYR A CA 1
ATOM 1045 C C . TYR A 1 141 ? -6.107 2.393 12.331 1.00 61.22 141 TYR A C 1
ATOM 1047 O O . TYR A 1 141 ? -6.361 1.584 11.451 1.00 61.22 141 TYR A O 1
ATOM 1055 N N . HIS A 1 142 ? -4.951 2.311 12.990 1.00 67.69 142 HIS A N 1
ATOM 1056 C CA . HIS A 1 142 ? -4.010 1.188 12.808 1.00 67.69 142 HIS A CA 1
ATOM 1057 C C . HIS A 1 142 ? -4.522 -0.138 13.434 1.00 67.69 142 HIS A C 1
ATOM 1059 O O . HIS A 1 142 ? -3.750 -1.055 13.700 1.00 67.69 142 HIS A O 1
ATOM 1065 N N . LEU A 1 143 ? -5.828 -0.220 13.709 1.00 68.62 143 LEU A N 1
ATOM 1066 C CA . LEU A 1 143 ? -6.586 -1.334 14.274 1.00 68.62 143 LEU A CA 1
ATOM 1067 C C . LEU A 1 143 ? -7.904 -1.426 13.500 1.00 68.62 143 LEU A C 1
ATOM 1069 O O . LEU A 1 143 ? -8.506 -0.400 13.190 1.00 68.62 143 LEU A O 1
ATOM 1073 N N . THR A 1 144 ? -8.387 -2.633 13.208 1.00 72.94 144 THR A N 1
ATOM 1074 C CA . THR A 1 144 ? -9.718 -2.810 12.596 1.00 72.94 144 THR A CA 1
ATOM 1075 C C . THR A 1 144 ? -10.805 -2.162 13.461 1.00 72.94 144 THR A C 1
ATOM 1077 O O . THR A 1 144 ? -10.664 -2.100 14.682 1.00 72.94 144 THR A O 1
ATOM 1080 N N . LEU A 1 145 ? -11.927 -1.736 12.866 1.00 72.62 145 LEU A N 1
ATOM 1081 C CA . LEU A 1 145 ? -13.058 -1.166 13.616 1.00 72.62 145 LEU A CA 1
ATOM 1082 C C . LEU A 1 145 ? -13.524 -2.101 14.749 1.00 72.62 145 LEU A C 1
ATOM 1084 O O . LEU A 1 145 ? -13.834 -1.650 15.846 1.00 72.62 145 LEU A O 1
ATOM 1088 N N . ALA A 1 146 ? -13.490 -3.417 14.520 1.00 75.56 146 ALA A N 1
ATOM 1089 C CA . ALA A 1 146 ? -13.783 -4.415 15.544 1.00 75.56 146 ALA A CA 1
ATOM 1090 C C . ALA A 1 146 ? -12.765 -4.403 16.701 1.00 75.56 146 ALA A C 1
ATOM 1092 O O . ALA A 1 146 ? -13.166 -4.448 17.860 1.00 75.56 146 ALA A O 1
ATOM 1093 N N . GLN A 1 147 ? -11.463 -4.307 16.411 1.00 79.25 147 GLN A N 1
ATOM 1094 C CA . GLN A 1 147 ? -10.410 -4.207 17.433 1.00 79.25 147 GLN A CA 1
ATOM 1095 C C . GLN A 1 147 ? -10.463 -2.875 18.191 1.00 79.25 147 GLN A C 1
ATOM 1097 O O . GLN A 1 147 ? -10.296 -2.862 19.407 1.00 79.25 147 GLN A O 1
ATOM 1102 N N . TYR A 1 148 ? -10.733 -1.768 17.497 1.00 79.56 148 TYR A N 1
ATOM 1103 C CA . TYR A 1 148 ? -10.950 -0.463 18.117 1.00 79.56 148 TYR A CA 1
ATOM 1104 C C . TYR A 1 148 ? -12.149 -0.505 19.071 1.00 79.56 148 TYR A C 1
ATOM 1106 O O . TYR A 1 148 ? -12.018 -0.117 20.231 1.00 79.56 148 TYR A O 1
ATOM 1114 N N . ASN A 1 149 ? -13.279 -1.055 18.620 1.00 79.50 149 ASN A N 1
ATOM 1115 C CA . ASN A 1 149 ? -14.483 -1.211 19.436 1.00 79.50 149 ASN A CA 1
ATOM 1116 C C . ASN A 1 149 ? -14.276 -2.174 20.610 1.00 79.50 149 ASN A C 1
ATOM 1118 O O . ASN A 1 149 ? -14.856 -1.962 21.666 1.00 79.50 149 ASN A O 1
ATOM 1122 N N . ALA A 1 150 ? -13.447 -3.208 20.455 1.00 79.69 150 ALA A N 1
ATOM 1123 C CA . ALA A 1 150 ? -13.100 -4.118 21.543 1.00 79.69 150 ALA A CA 1
ATOM 1124 C C . ALA A 1 150 ? -12.203 -3.448 22.598 1.00 79.69 150 ALA A C 1
ATOM 1126 O O . ALA A 1 150 ? -12.398 -3.671 23.789 1.00 79.69 150 ALA A O 1
ATOM 1127 N N . LEU A 1 151 ? -11.251 -2.603 22.180 1.00 79.44 151 LEU A N 1
ATOM 1128 C CA . LEU A 1 151 ? -10.405 -1.830 23.096 1.00 79.44 151 LEU A CA 1
ATOM 1129 C C . LEU A 1 151 ? -11.200 -0.737 23.830 1.00 79.44 151 LEU A C 1
ATOM 1131 O O . LEU A 1 151 ? -10.927 -0.457 24.994 1.00 79.44 151 LEU A O 1
ATOM 1135 N N . HIS A 1 152 ? -12.184 -0.138 23.156 1.00 73.75 152 HIS A N 1
ATOM 1136 C CA . HIS A 1 152 ? -13.045 0.920 23.696 1.00 73.75 152 HIS A CA 1
ATOM 1137 C C . HIS A 1 152 ? -14.402 0.405 24.174 1.00 73.75 152 HIS A C 1
ATOM 1139 O O . HIS A 1 152 ? -15.322 1.209 24.333 1.00 73.75 152 HIS A O 1
ATOM 1145 N N . ALA A 1 153 ? -14.560 -0.907 24.375 1.00 74.56 153 ALA A N 1
ATOM 1146 C CA . ALA A 1 153 ? -15.828 -1.472 24.809 1.00 74.56 153 ALA A CA 1
ATOM 1147 C C . ALA A 1 153 ? -16.228 -0.811 26.135 1.00 74.56 153 ALA A C 1
ATOM 1149 O O . ALA A 1 153 ? -15.601 -1.019 27.173 1.00 74.56 153 ALA A O 1
ATOM 1150 N N . GLN A 1 154 ? -17.237 0.055 26.073 1.00 75.00 154 GLN A N 1
ATOM 1151 C CA . GLN A 1 154 ? -17.740 0.766 27.235 1.00 75.00 154 GLN A CA 1
ATOM 1152 C C . GLN A 1 154 ? -18.423 -0.243 28.154 1.00 75.00 154 GLN A C 1
ATOM 1154 O O . GLN A 1 154 ? -19.136 -1.129 27.680 1.00 75.00 154 GLN A O 1
ATOM 1159 N N . GLU A 1 155 ? -18.240 -0.100 29.465 1.00 84.06 155 GLU A N 1
ATOM 1160 C CA . GLU A 1 155 ? -19.048 -0.851 30.421 1.00 84.06 155 GLU A CA 1
ATOM 1161 C C . GLU A 1 155 ? -20.529 -0.552 30.163 1.00 84.06 155 GLU A C 1
ATOM 1163 O O . GLU A 1 155 ? -20.981 0.592 30.224 1.00 84.06 155 GLU A O 1
ATOM 1168 N N . THR A 1 156 ? -21.288 -1.592 29.836 1.00 86.44 156 THR A N 1
ATOM 1169 C CA . THR A 1 156 ? -22.732 -1.530 29.623 1.00 86.44 156 THR A CA 1
ATOM 1170 C C . THR A 1 156 ? -23.445 -2.155 30.814 1.00 86.44 156 THR A C 1
ATOM 1172 O O . THR A 1 156 ? -22.865 -2.914 31.591 1.00 86.44 156 THR A O 1
ATOM 1175 N N . ALA A 1 157 ? -24.752 -1.920 30.935 1.00 87.56 157 ALA A N 1
ATOM 1176 C CA . ALA A 1 157 ? -25.566 -2.641 31.915 1.00 87.56 157 ALA A CA 1
ATOM 1177 C C . ALA A 1 157 ? -25.436 -4.174 31.763 1.00 87.56 157 ALA A C 1
ATOM 1179 O O . ALA A 1 157 ? -25.468 -4.901 32.754 1.00 87.56 157 ALA A 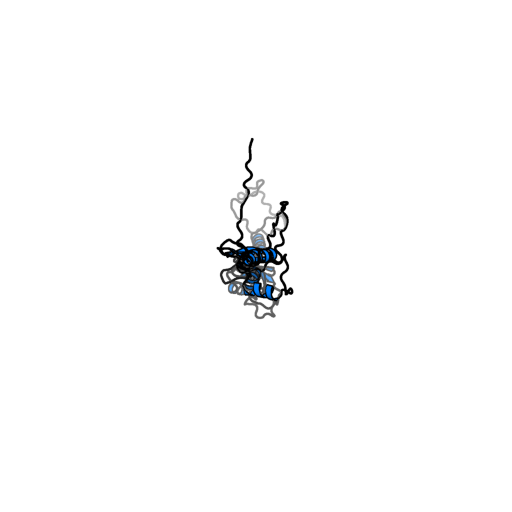O 1
ATOM 1180 N N . THR A 1 158 ? -25.237 -4.664 30.534 1.00 91.25 158 THR A N 1
ATOM 1181 C CA . THR A 1 158 ? -25.056 -6.089 30.236 1.00 91.25 158 THR A CA 1
ATOM 1182 C C . THR A 1 158 ? -23.711 -6.622 30.731 1.00 91.25 158 THR A C 1
ATOM 1184 O O . THR A 1 158 ? -23.687 -7.684 31.352 1.00 91.25 158 THR A O 1
ATOM 1187 N N . THR A 1 159 ? -22.604 -5.904 30.503 1.00 91.19 159 THR A N 1
ATOM 1188 C CA . THR A 1 159 ? -21.269 -6.343 30.959 1.00 91.19 159 THR A CA 1
ATOM 1189 C C . THR A 1 159 ? -21.177 -6.317 32.481 1.00 91.19 159 THR A C 1
ATOM 1191 O O . THR A 1 159 ? -20.751 -7.301 33.084 1.00 91.19 159 THR A O 1
ATOM 1194 N N . ILE A 1 160 ? -21.706 -5.267 33.113 1.00 90.75 160 ILE A N 1
ATOM 1195 C CA . ILE A 1 160 ? -21.797 -5.163 34.574 1.00 90.75 160 ILE A CA 1
ATOM 1196 C C . ILE A 1 160 ? -22.669 -6.294 35.147 1.00 90.75 160 ILE A C 1
ATOM 1198 O O . ILE A 1 160 ? -22.286 -6.944 36.119 1.00 90.75 160 ILE A O 1
ATOM 1202 N N . GLY A 1 161 ? -23.819 -6.583 34.528 1.00 91.19 161 GLY A N 1
ATOM 1203 C CA . GLY A 1 161 ? -24.713 -7.659 34.960 1.00 91.19 161 GLY A CA 1
ATOM 1204 C C . GLY A 1 161 ? -24.077 -9.050 34.877 1.00 91.19 161 GLY A C 1
ATOM 1205 O O . GLY A 1 161 ? -24.273 -9.868 35.775 1.00 91.19 161 GLY A O 1
ATOM 1206 N N . ALA A 1 162 ? -23.273 -9.318 33.844 1.00 92.81 162 ALA A N 1
ATOM 1207 C CA . ALA A 1 162 ? -22.541 -10.578 33.717 1.00 92.81 162 ALA A CA 1
ATOM 1208 C C . ALA A 1 162 ? -21.512 -10.763 34.846 1.00 92.81 162 ALA A C 1
ATOM 1210 O O . ALA A 1 162 ? -21.435 -11.843 35.431 1.00 92.81 162 ALA A O 1
ATOM 1211 N N . LEU A 1 163 ? -20.776 -9.701 35.194 1.00 91.56 163 LEU A N 1
ATOM 1212 C CA . LEU A 1 163 ? -19.813 -9.720 36.300 1.00 91.56 163 LEU A CA 1
ATOM 1213 C C . LEU A 1 163 ? -20.497 -9.974 37.651 1.00 91.56 163 LEU A C 1
ATOM 1215 O O . LEU A 1 163 ? -19.997 -10.764 38.449 1.00 91.56 163 LEU A O 1
ATOM 1219 N N . ILE A 1 164 ? -21.656 -9.351 37.891 1.00 90.88 164 ILE A N 1
ATOM 1220 C CA . ILE A 1 164 ? -22.435 -9.539 39.125 1.00 90.88 164 ILE A CA 1
ATOM 1221 C C . ILE A 1 164 ? -22.980 -10.969 39.220 1.00 90.88 164 ILE A C 1
ATOM 1223 O O . ILE A 1 164 ? -22.823 -11.613 40.253 1.00 90.88 164 ILE A O 1
ATOM 1227 N N . ASN A 1 165 ? -23.585 -11.490 38.149 1.00 91.31 165 ASN A N 1
ATOM 1228 C CA . ASN A 1 165 ? -24.165 -12.839 38.144 1.00 91.31 165 ASN A CA 1
ATOM 1229 C C . ASN A 1 165 ? -23.107 -13.946 38.275 1.00 91.31 165 ASN A C 1
ATOM 1231 O O . ASN A 1 165 ? -23.419 -15.037 38.747 1.00 91.31 165 ASN A O 1
ATOM 1235 N N . GLY A 1 166 ? -21.866 -13.677 37.861 1.00 90.94 166 GLY A N 1
ATOM 1236 C CA . GLY A 1 166 ? -20.733 -14.583 38.048 1.00 90.94 166 GLY A CA 1
ATOM 1237 C C . GLY A 1 166 ? -20.122 -14.558 39.454 1.00 90.94 166 GLY A C 1
ATOM 1238 O O . GLY A 1 166 ? -19.266 -15.393 39.751 1.00 90.94 166 GLY A O 1
ATOM 1239 N N . ALA A 1 167 ? -20.516 -13.624 40.326 1.00 89.69 167 ALA A N 1
ATOM 1240 C CA . ALA A 1 167 ? -19.975 -13.532 41.677 1.00 89.69 167 ALA A CA 1
ATOM 1241 C C . ALA A 1 167 ? -20.454 -14.709 42.549 1.00 89.69 167 ALA A C 1
ATOM 1243 O O . ALA A 1 167 ? -21.644 -14.992 42.649 1.00 89.69 167 ALA A O 1
ATOM 1244 N N . GLY A 1 168 ? -19.518 -15.402 43.206 1.00 88.00 168 GLY A N 1
ATOM 1245 C CA . GLY A 1 168 ? -19.808 -16.651 43.927 1.00 88.00 168 GLY A CA 1
ATOM 1246 C C . GLY A 1 168 ? -20.327 -16.502 45.364 1.00 88.00 168 GLY A C 1
ATOM 1247 O O . GLY A 1 168 ? -20.715 -17.497 45.974 1.00 88.00 168 GLY A O 1
ATOM 1248 N N . ALA A 1 169 ? -20.313 -15.299 45.942 1.00 87.06 169 ALA A N 1
ATOM 1249 C CA . ALA A 1 169 ? -20.732 -15.081 47.326 1.00 87.06 169 ALA A CA 1
ATOM 1250 C C . ALA A 1 169 ? -22.239 -14.788 47.413 1.00 87.06 169 ALA A C 1
ATOM 1252 O O . ALA A 1 169 ? -22.723 -13.821 46.835 1.00 87.06 169 ALA A O 1
ATOM 1253 N N . ALA A 1 170 ? -22.975 -15.591 48.187 1.00 85.56 170 ALA A N 1
ATOM 1254 C CA . ALA A 1 170 ? -24.423 -15.428 48.364 1.00 85.56 170 ALA A CA 1
ATOM 1255 C C . ALA A 1 170 ? -24.815 -14.404 49.450 1.00 85.56 170 ALA A C 1
ATOM 1257 O O . ALA A 1 170 ? -25.989 -14.063 49.586 1.00 85.56 170 ALA A O 1
ATOM 1258 N N . THR A 1 171 ? -23.856 -13.931 50.251 1.00 89.81 171 THR A N 1
ATOM 1259 C CA . THR A 1 171 ? -24.106 -13.037 51.391 1.00 89.81 171 THR A CA 1
ATOM 1260 C C . THR A 1 171 ? -23.087 -11.900 51.434 1.00 89.81 171 THR A C 1
ATOM 1262 O O . THR A 1 171 ? -21.890 -12.200 51.437 1.00 89.81 171 THR A O 1
ATOM 1265 N N . PRO A 1 172 ? -23.522 -10.630 51.547 1.00 92.75 172 PRO A N 1
ATOM 1266 C CA . PRO A 1 172 ? -22.601 -9.510 51.695 1.00 92.75 172 PRO A CA 1
ATOM 1267 C C . PRO A 1 172 ? -21.829 -9.559 53.021 1.00 92.75 172 PRO A C 1
ATOM 1269 O O . PRO A 1 172 ? -22.410 -9.776 54.089 1.00 92.75 172 PRO A O 1
ATOM 1272 N N . ASN A 1 173 ? -20.525 -9.318 52.958 1.00 93.69 173 ASN A N 1
ATOM 1273 C CA . ASN A 1 173 ? -19.638 -9.119 54.097 1.00 93.69 173 ASN A CA 1
ATOM 1274 C C . ASN A 1 173 ? -19.477 -7.620 54.413 1.00 93.69 173 ASN A C 1
ATOM 1276 O O . ASN A 1 173 ? -19.778 -6.747 53.607 1.00 93.69 173 ASN A O 1
ATOM 1280 N N . ASP A 1 174 ? -18.969 -7.301 55.600 1.00 95.62 174 ASP A N 1
ATOM 1281 C CA . ASP A 1 174 ? -18.881 -5.922 56.107 1.00 95.62 174 ASP A CA 1
ATOM 1282 C C . ASP A 1 174 ? -17.939 -5.014 55.304 1.00 95.62 174 ASP A C 1
ATOM 1284 O O . ASP A 1 174 ? -18.085 -3.785 55.332 1.00 95.62 174 ASP A O 1
ATOM 1288 N N . THR A 1 175 ? -17.011 -5.623 54.569 1.00 94.81 175 THR A N 1
ATOM 1289 C CA . THR A 1 175 ? -16.038 -4.964 53.696 1.00 94.81 175 THR A CA 1
ATOM 1290 C C . THR A 1 175 ? -16.509 -4.823 52.250 1.00 94.81 175 THR A C 1
ATOM 1292 O O . THR A 1 175 ? -15.872 -4.089 51.492 1.00 94.81 175 THR A O 1
ATOM 1295 N N . ASP A 1 176 ? -17.614 -5.471 51.871 1.00 94.06 176 ASP A N 1
ATOM 1296 C CA . ASP A 1 176 ? -18.121 -5.443 50.507 1.00 94.06 176 ASP A CA 1
ATOM 1297 C C . ASP A 1 176 ? -18.531 -4.029 50.135 1.00 94.06 176 ASP A C 1
ATOM 1299 O O . ASP A 1 176 ? -19.139 -3.291 50.919 1.00 94.06 176 ASP A O 1
ATOM 1303 N N . VAL A 1 177 ? -18.171 -3.658 48.913 1.00 93.88 177 VAL A N 1
ATOM 1304 C CA . VAL A 1 177 ? -18.429 -2.338 48.361 1.00 93.88 177 VAL A CA 1
ATOM 1305 C C . VAL A 1 177 ? -19.746 -2.354 47.608 1.00 93.88 177 VAL A C 1
ATOM 1307 O O . VAL A 1 177 ? -19.977 -3.208 46.758 1.00 93.88 177 VAL A O 1
ATOM 1310 N N . VAL A 1 178 ? -20.577 -1.355 47.876 1.00 92.38 178 VAL A N 1
ATOM 1311 C CA . VAL A 1 178 ? -21.787 -1.064 47.115 1.00 92.38 178 VAL A CA 1
ATOM 1312 C C . VAL A 1 178 ? -21.603 0.292 46.444 1.00 92.38 178 VAL A C 1
ATOM 1314 O O . VAL A 1 178 ? -21.199 1.266 47.084 1.00 92.38 178 VAL A O 1
ATOM 1317 N N . ALA A 1 179 ? -21.871 0.348 45.142 1.00 92.25 179 ALA A N 1
ATOM 1318 C CA . ALA A 1 179 ? -21.897 1.596 44.396 1.00 92.25 179 ALA A CA 1
ATOM 1319 C C . ALA A 1 179 ? -23.301 2.206 44.476 1.00 92.25 179 ALA A C 1
ATOM 1321 O O . ALA A 1 179 ? -24.291 1.560 44.136 1.00 92.25 179 ALA A O 1
ATOM 1322 N N . THR A 1 180 ? -23.386 3.458 44.913 1.00 91.12 180 THR A N 1
ATOM 1323 C CA . THR A 1 180 ? -24.631 4.236 44.945 1.00 91.12 180 THR A CA 1
ATOM 1324 C C . THR A 1 180 ? -24.454 5.505 44.131 1.00 91.12 180 THR A C 1
ATOM 1326 O O . THR A 1 180 ? -23.407 6.139 44.222 1.00 91.12 180 THR A O 1
ATOM 1329 N N . ALA A 1 181 ? -25.458 5.908 43.358 1.00 92.94 181 ALA A N 1
ATOM 1330 C CA . ALA A 1 181 ? -25.385 7.150 42.597 1.00 92.94 181 ALA A CA 1
ATOM 1331 C C . ALA A 1 181 ? -25.732 8.361 43.476 1.00 92.94 181 ALA A C 1
ATOM 1333 O O . ALA A 1 181 ? -26.770 8.385 44.138 1.00 92.94 181 ALA A O 1
ATOM 1334 N N . LEU A 1 182 ? -24.880 9.382 43.442 1.00 92.00 182 LEU A N 1
ATOM 1335 C CA . LEU A 1 182 ? -25.210 10.728 43.897 1.00 92.00 182 LEU A CA 1
ATOM 1336 C C . LEU A 1 182 ? -26.022 11.465 42.826 1.00 92.00 182 LEU A C 1
ATOM 1338 O O . LEU A 1 182 ? -25.983 11.131 41.637 1.00 92.00 182 LEU A O 1
ATOM 1342 N N . THR A 1 183 ? -26.717 12.524 43.239 1.00 91.81 183 THR A N 1
ATOM 1343 C CA . THR A 1 183 ? -27.342 13.470 42.310 1.00 91.81 183 THR A CA 1
ATOM 1344 C C . THR A 1 183 ? -26.294 13.985 41.321 1.00 91.81 183 THR A C 1
ATOM 1346 O O . THR A 1 183 ? -25.263 14.511 41.730 1.00 91.81 183 THR A O 1
ATOM 1349 N N . GLY A 1 184 ? -26.547 13.811 40.021 1.00 84.62 184 GLY A N 1
ATOM 1350 C CA . GLY A 1 184 ? -25.592 14.139 38.954 1.00 84.62 184 GLY A CA 1
ATOM 1351 C C . GLY A 1 184 ? -24.864 12.934 38.346 1.00 84.62 184 GLY A C 1
ATOM 1352 O O . GLY A 1 184 ? -24.030 13.124 37.469 1.00 84.62 184 GLY A O 1
ATOM 1353 N N . GLY A 1 185 ? -25.181 11.704 38.768 1.00 84.62 185 GLY A N 1
ATOM 1354 C CA . GLY A 1 185 ? -24.695 10.483 38.109 1.00 84.62 185 GLY A CA 1
ATOM 1355 C C . GLY A 1 185 ? -23.292 10.037 38.529 1.00 84.62 185 GLY A C 1
ATOM 1356 O O . GLY A 1 185 ? -22.719 9.149 37.906 1.00 84.62 185 GLY A O 1
ATOM 1357 N N . ILE A 1 186 ? -22.736 10.621 39.593 1.00 89.38 186 ILE A N 1
ATOM 1358 C CA . ILE A 1 186 ? -21.445 10.214 40.160 1.00 89.38 186 ILE A CA 1
ATOM 1359 C C . ILE A 1 186 ? -21.658 8.981 41.042 1.00 89.38 186 ILE A C 1
ATOM 1361 O O . ILE A 1 186 ? -22.481 9.009 41.958 1.00 89.38 186 ILE A O 1
ATOM 1365 N N . LEU A 1 187 ? -20.901 7.908 40.802 1.00 91.94 187 LEU A N 1
ATOM 1366 C CA . LEU A 1 187 ? -20.913 6.731 41.669 1.00 91.94 187 LEU A CA 1
ATOM 1367 C C . LEU A 1 187 ? -20.096 6.996 42.939 1.00 91.94 187 LEU A C 1
ATOM 1369 O O . LEU A 1 187 ? -18.885 7.200 42.891 1.00 91.94 187 LEU A O 1
ATOM 1373 N N . GLN A 1 188 ? -20.763 6.959 44.087 1.00 93.81 188 GLN A N 1
ATOM 1374 C CA . GLN A 1 188 ? -20.143 6.945 45.403 1.00 93.81 188 GLN A CA 1
ATOM 1375 C C . GLN A 1 188 ? -19.951 5.503 45.881 1.00 93.81 188 GLN A C 1
ATOM 1377 O O . GLN A 1 188 ? -20.843 4.662 45.769 1.00 93.81 188 GLN A O 1
ATOM 1382 N N . LYS A 1 189 ? -18.785 5.244 46.476 1.00 93.62 189 LYS A N 1
ATOM 1383 C CA . LYS A 1 189 ? -18.462 3.999 47.176 1.00 93.62 189 LYS A CA 1
ATOM 1384 C C . LYS A 1 189 ? -18.940 4.061 48.630 1.00 93.62 189 LYS A C 1
ATOM 1386 O O . LYS A 1 189 ? -18.520 4.944 49.376 1.00 93.62 189 LYS A O 1
ATOM 1391 N N . ILE A 1 190 ? -19.740 3.080 49.038 1.00 94.62 190 ILE A N 1
ATOM 1392 C CA . ILE A 1 190 ? -20.076 2.790 50.441 1.00 94.62 190 ILE A CA 1
ATOM 1393 C C . ILE A 1 190 ? -19.798 1.314 50.741 1.00 94.62 190 ILE A C 1
ATOM 1395 O O . ILE A 1 190 ? -19.682 0.512 49.816 1.00 94.62 190 ILE A O 1
ATOM 1399 N N . THR A 1 191 ? -19.668 0.937 52.013 1.00 96.88 191 THR A N 1
ATOM 1400 C CA . THR A 1 191 ? -19.551 -0.479 52.399 1.00 96.88 191 THR A CA 1
ATOM 1401 C C . THR A 1 191 ? -20.868 -1.042 52.914 1.00 96.88 191 THR A C 1
ATOM 1403 O O . THR A 1 191 ? -21.745 -0.299 53.369 1.00 96.88 191 THR A O 1
ATOM 1406 N N . TRP A 1 192 ? -20.996 -2.370 52.926 1.00 96.62 192 TRP A N 1
ATOM 1407 C CA . TRP A 1 192 ? -22.130 -3.037 53.568 1.00 96.62 192 TRP A CA 1
ATOM 1408 C C . TRP A 1 192 ? -22.271 -2.651 55.049 1.00 96.62 192 TRP A C 1
ATOM 1410 O O . TRP A 1 192 ? -23.382 -2.474 55.547 1.00 96.62 192 TRP A O 1
ATOM 1420 N N . THR A 1 193 ? -21.156 -2.409 55.748 1.00 97.38 193 THR A N 1
ATOM 1421 C CA . THR A 1 193 ? -21.169 -1.863 57.117 1.00 97.38 193 THR A CA 1
ATOM 1422 C C . THR A 1 193 ? -21.876 -0.513 57.196 1.00 97.38 193 THR A C 1
ATOM 1424 O O . THR A 1 193 ? -22.690 -0.303 58.099 1.00 97.38 193 THR A O 1
ATOM 1427 N N . ASN A 1 194 ? -21.605 0.398 56.252 1.00 96.44 194 ASN A N 1
ATOM 1428 C CA . ASN A 1 194 ? -22.277 1.698 56.216 1.00 96.44 194 ASN A CA 1
ATOM 1429 C C . ASN A 1 194 ? -23.792 1.533 56.020 1.00 96.44 194 ASN A C 1
ATOM 1431 O O . ASN A 1 194 ? -24.567 2.185 56.719 1.00 96.44 194 ASN A O 1
ATOM 1435 N N . ILE A 1 195 ? -24.211 0.617 55.138 1.00 95.94 195 ILE A N 1
ATOM 1436 C CA . ILE A 1 195 ? -25.629 0.306 54.896 1.00 95.94 195 ILE A CA 1
ATOM 1437 C C . ILE A 1 195 ? -26.291 -0.245 56.164 1.00 95.94 195 ILE A C 1
ATOM 1439 O O . ILE A 1 195 ? -27.329 0.267 56.586 1.00 95.94 195 ILE A O 1
ATOM 1443 N N . LYS A 1 196 ? -25.677 -1.242 56.818 1.00 95.69 196 LYS A N 1
ATOM 1444 C CA . LYS A 1 196 ? -26.199 -1.818 58.068 1.00 95.69 196 LYS A CA 1
ATOM 1445 C C . LYS A 1 196 ? -26.365 -0.760 59.156 1.00 95.69 196 LYS A C 1
ATOM 1447 O O . LYS A 1 196 ? -27.393 -0.741 59.826 1.00 95.69 196 LYS A O 1
ATOM 1452 N N . ALA A 1 197 ? -25.381 0.122 59.332 1.00 96.44 197 ALA A N 1
ATOM 1453 C CA . ALA A 1 197 ? -25.429 1.177 60.343 1.00 96.44 197 ALA A CA 1
ATOM 1454 C C . ALA A 1 197 ? -26.546 2.198 60.069 1.00 96.44 197 ALA A C 1
ATOM 1456 O O . ALA A 1 197 ? -27.286 2.561 60.989 1.00 96.44 197 ALA A O 1
ATOM 1457 N N . PHE A 1 198 ? -26.706 2.619 58.809 1.00 94.94 198 PHE A N 1
ATOM 1458 C CA . PHE A 1 198 ? -27.779 3.525 58.400 1.00 94.94 198 PHE A CA 1
ATOM 1459 C C . PHE A 1 198 ? -29.161 2.910 58.653 1.00 94.94 198 PHE A C 1
ATOM 1461 O O . PHE A 1 198 ? -29.989 3.511 59.338 1.00 94.94 198 PHE A O 1
ATOM 1468 N N . LEU A 1 199 ? -29.384 1.680 58.175 1.00 95.44 199 LEU A N 1
ATOM 1469 C CA . LEU A 1 199 ? -30.653 0.974 58.359 1.00 95.44 199 LEU A CA 1
ATOM 1470 C C . LEU A 1 199 ? -30.954 0.716 59.834 1.00 95.44 199 LEU A C 1
ATOM 1472 O O . 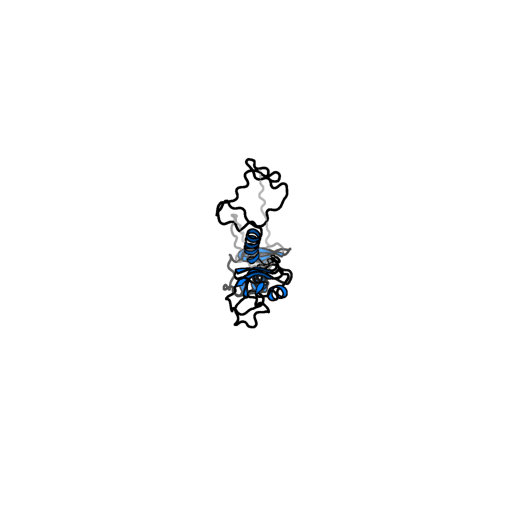LEU A 1 199 ? -32.082 0.934 60.267 1.00 95.44 199 LEU A O 1
ATOM 1476 N N . LYS A 1 200 ? -29.955 0.304 60.623 1.00 94.50 200 LYS A N 1
ATOM 1477 C CA . LYS A 1 200 ? -30.121 0.102 62.065 1.00 94.50 200 LYS A CA 1
ATOM 1478 C C . LYS A 1 200 ? -30.585 1.388 62.745 1.00 94.50 200 LYS A C 1
ATOM 1480 O O . LYS A 1 200 ? -31.568 1.363 63.473 1.00 94.50 200 LYS A O 1
ATOM 1485 N N . THR A 1 201 ? -29.921 2.507 62.457 1.00 94.81 201 THR A N 1
ATOM 1486 C CA . THR A 1 201 ? -30.284 3.816 63.019 1.00 94.81 201 THR A CA 1
ATOM 1487 C C . THR A 1 201 ? -31.722 4.187 62.657 1.00 94.81 201 THR A C 1
ATOM 1489 O O . THR A 1 201 ? -32.483 4.598 63.526 1.00 94.81 201 THR A O 1
ATOM 1492 N N . TYR A 1 202 ? -32.127 3.989 61.398 1.00 93.44 202 TYR A N 1
ATOM 1493 C CA . TYR A 1 202 ? -33.496 4.255 60.956 1.00 93.44 202 TYR A CA 1
ATOM 1494 C C . TYR A 1 202 ? -34.521 3.373 61.686 1.00 93.44 202 TYR A C 1
ATOM 1496 O O . TYR A 1 202 ? -35.473 3.887 62.274 1.00 93.44 202 TYR A O 1
ATOM 1504 N N . PHE A 1 203 ? -34.317 2.055 61.710 1.00 91.81 203 PHE A N 1
ATOM 1505 C CA . PHE A 1 203 ? -35.266 1.129 62.327 1.00 91.81 203 PHE A CA 1
ATOM 1506 C C . PHE A 1 203 ? -35.341 1.258 63.850 1.00 91.81 203 PHE A C 1
ATOM 1508 O O . PHE A 1 203 ? -36.441 1.166 64.392 1.00 91.81 203 PHE A O 1
ATOM 1515 N N . ASP A 1 204 ? -34.232 1.532 64.540 1.00 85.56 204 ASP A N 1
ATOM 1516 C CA . ASP A 1 204 ? -34.238 1.765 65.989 1.00 85.56 204 ASP A CA 1
ATOM 1517 C C . ASP A 1 204 ? -35.200 2.912 66.354 1.00 85.56 204 ASP A C 1
ATOM 1519 O O . ASP A 1 204 ? -36.006 2.776 67.273 1.00 85.56 204 ASP A O 1
ATOM 1523 N N . THR A 1 205 ? -35.216 4.003 65.573 1.00 81.88 205 THR A N 1
ATOM 1524 C CA . THR A 1 205 ? -36.132 5.137 65.819 1.00 81.88 205 THR A CA 1
ATOM 1525 C C . THR A 1 205 ? -37.611 4.787 65.636 1.00 81.88 205 THR A C 1
ATOM 1527 O O . THR A 1 205 ? -38.477 5.403 66.262 1.00 81.88 205 THR A O 1
ATOM 1530 N N . LEU A 1 206 ? -37.920 3.804 64.786 1.00 82.44 206 LEU A N 1
ATOM 1531 C CA . LEU A 1 206 ? -39.284 3.329 64.568 1.00 82.44 206 LEU A CA 1
ATOM 1532 C C . LEU A 1 206 ? -39.711 2.367 65.679 1.00 82.44 206 LEU A C 1
ATOM 1534 O O . LEU A 1 206 ? -40.797 2.518 66.238 1.00 82.44 206 LEU A O 1
ATOM 1538 N N . TYR A 1 207 ? -38.852 1.415 66.045 1.00 78.00 207 TYR A N 1
ATOM 1539 C CA . TYR A 1 207 ? -39.172 0.425 67.072 1.00 78.00 207 TYR A CA 1
ATOM 1540 C C . TYR A 1 207 ? -39.216 1.021 68.483 1.00 78.00 207 TYR A C 1
ATOM 1542 O O . TYR A 1 207 ? -40.062 0.613 69.278 1.00 78.00 207 TYR A O 1
ATOM 1550 N N . GLU A 1 208 ? -38.411 2.042 68.788 1.00 64.25 208 GLU A N 1
ATOM 1551 C CA . GLU A 1 208 ? -38.525 2.766 70.061 1.00 64.25 208 GLU A CA 1
ATOM 1552 C C . GLU A 1 208 ? -39.871 3.493 70.217 1.00 64.25 208 GLU A C 1
ATOM 1554 O O . GLU A 1 208 ? -40.376 3.596 71.337 1.00 64.25 208 GLU A O 1
ATOM 1559 N N . LYS A 1 209 ? -40.498 3.944 69.118 1.00 58.06 209 LYS A N 1
ATOM 1560 C CA . LYS A 1 209 ? -41.853 4.530 69.142 1.00 58.06 209 LYS A CA 1
ATOM 1561 C C . LYS A 1 209 ? -42.951 3.484 69.343 1.00 58.06 209 LYS A C 1
ATOM 1563 O O . LYS A 1 209 ? -43.971 3.790 69.951 1.00 58.06 209 LYS A O 1
ATOM 1568 N N . VAL A 1 210 ? -42.741 2.261 68.852 1.00 59.62 210 VAL A N 1
ATOM 1569 C CA . VAL A 1 210 ? -43.695 1.143 68.974 1.00 59.62 210 VAL A CA 1
ATOM 1570 C C . VAL A 1 210 ? -43.617 0.464 70.349 1.00 59.62 210 VAL A C 1
ATOM 1572 O O . VAL A 1 210 ? -44.580 -0.170 70.769 1.00 59.62 210 VAL A O 1
ATOM 1575 N N . ALA A 1 211 ? -42.527 0.641 71.102 1.00 59.47 211 ALA A N 1
ATOM 1576 C CA . ALA A 1 211 ? -42.307 0.033 72.420 1.00 59.47 211 ALA A CA 1
ATOM 1577 C C . ALA A 1 211 ? -43.182 0.600 73.572 1.00 59.47 211 ALA A C 1
ATOM 1579 O O . ALA A 1 211 ? -42.739 0.628 74.718 1.00 59.47 211 ALA A O 1
ATOM 1580 N N . ASN A 1 212 ? -44.425 1.016 73.299 1.00 60.00 212 ASN A N 1
ATOM 1581 C CA . ASN A 1 212 ? -45.379 1.575 74.265 1.00 60.00 212 ASN A CA 1
ATOM 1582 C C . ASN A 1 212 ? -44.800 2.761 75.049 1.00 60.00 212 ASN A C 1
ATOM 1584 O O . ASN A 1 212 ? -44.631 2.693 76.263 1.00 60.00 212 ASN A O 1
ATOM 1588 N N . LYS A 1 213 ? -44.476 3.860 74.366 1.00 63.38 213 LYS A N 1
ATOM 1589 C CA . LYS A 1 213 ? -44.125 5.127 75.021 1.00 63.38 213 LYS A CA 1
ATOM 1590 C C . LYS A 1 213 ? -45.405 5.947 75.246 1.00 63.38 213 LYS A C 1
ATOM 1592 O O . LYS A 1 213 ? -46.198 6.086 74.319 1.00 63.38 213 LYS A O 1
ATOM 1597 N N . ASP A 1 214 ? -45.632 6.465 76.452 1.00 62.44 214 ASP A N 1
ATOM 1598 C CA . ASP A 1 214 ? -46.699 7.436 76.718 1.00 62.44 214 ASP A CA 1
ATOM 1599 C C . ASP A 1 214 ? -46.367 8.807 76.106 1.00 62.44 214 ASP A C 1
ATOM 1601 O O . ASP A 1 214 ? -45.261 9.055 75.620 1.00 62.44 214 ASP A O 1
ATOM 1605 N N . ALA A 1 215 ? -47.332 9.728 76.161 1.00 59.84 215 ALA A N 1
ATOM 1606 C CA . ALA A 1 215 ? -47.213 11.089 75.638 1.00 59.84 215 ALA A CA 1
ATOM 1607 C C . ALA A 1 215 ? -46.096 11.936 76.289 1.00 59.84 215 ALA A C 1
ATOM 1609 O O . ALA A 1 215 ? -45.801 13.025 75.802 1.00 59.84 215 ALA A O 1
ATOM 1610 N N . THR A 1 216 ? -45.465 11.455 77.365 1.00 60.69 216 THR A N 1
ATOM 1611 C CA . THR A 1 216 ? -44.330 12.103 78.041 1.00 60.69 216 THR A CA 1
ATOM 1612 C C . THR A 1 216 ? -42.980 11.443 77.731 1.00 60.69 216 THR A C 1
ATOM 1614 O O . THR A 1 216 ? -41.948 11.876 78.241 1.00 60.69 216 THR A O 1
ATOM 1617 N N . GLY A 1 217 ? -42.959 10.415 76.873 1.00 62.12 217 GLY A N 1
ATOM 1618 C CA . GLY A 1 217 ? -41.758 9.644 76.535 1.00 62.12 217 GLY A CA 1
ATOM 1619 C C . GLY A 1 217 ? -41.392 8.562 77.562 1.00 62.12 217 GLY A C 1
ATOM 1620 O O . GLY A 1 217 ? -40.338 7.923 77.431 1.00 62.12 217 GLY A O 1
ATOM 1621 N N . GLY A 1 218 ? -42.247 8.331 78.566 1.00 59.25 218 GLY A N 1
ATOM 1622 C CA . GLY A 1 218 ? -42.135 7.246 79.543 1.00 59.25 218 GLY A CA 1
ATOM 1623 C C . GLY A 1 218 ? -42.663 5.927 78.977 1.00 59.25 218 GLY A C 1
ATOM 1624 O O . GLY A 1 218 ? -43.477 5.930 78.066 1.00 59.25 218 GLY A O 1
ATOM 1625 N N . TYR A 1 219 ? -42.195 4.774 79.461 1.00 62.97 219 TYR A N 1
ATOM 1626 C CA . TYR A 1 219 ? -42.782 3.488 79.052 1.00 62.97 219 TYR A CA 1
ATOM 1627 C C . TYR A 1 219 ? -44.172 3.320 79.699 1.00 62.97 219 TYR A C 1
ATOM 1629 O O . TYR A 1 219 ? -44.283 3.311 80.923 1.00 62.97 219 TYR A O 1
ATOM 1637 N N . ALA A 1 220 ? -45.219 3.176 78.889 1.00 55.41 220 ALA A N 1
ATOM 1638 C CA . ALA A 1 220 ? -46.619 3.055 79.286 1.00 55.41 220 ALA A CA 1
ATOM 1639 C C . ALA A 1 220 ? -47.068 1.587 79.338 1.00 55.41 220 ALA A C 1
ATOM 1641 O O . ALA A 1 220 ? -46.729 0.790 78.466 1.00 55.41 220 ALA A O 1
ATOM 1642 N N . GLY A 1 221 ? -47.882 1.220 80.331 1.00 55.00 221 GLY A N 1
ATOM 1643 C CA . GLY A 1 221 ? -48.577 -0.078 80.354 1.00 55.00 221 GLY A CA 1
ATOM 1644 C C . GLY A 1 221 ? -47.719 -1.300 80.706 1.00 55.00 221 GLY A C 1
ATOM 1645 O O . GLY A 1 221 ? -48.217 -2.423 80.661 1.00 55.00 221 GLY A O 1
ATOM 1646 N N . LEU A 1 222 ? -46.456 -1.116 81.099 1.00 53.62 222 LEU A N 1
ATOM 1647 C CA . LEU A 1 222 ? -45.659 -2.197 81.673 1.00 53.62 222 LEU A CA 1
ATOM 1648 C C . LEU A 1 222 ? -46.040 -2.368 83.147 1.00 53.62 222 LEU A C 1
ATOM 1650 O O . LEU A 1 222 ? -45.784 -1.493 83.975 1.00 53.62 222 LEU A O 1
ATOM 1654 N N . THR A 1 223 ? -46.643 -3.508 83.490 1.00 52.56 223 THR A N 1
ATOM 1655 C CA . THR A 1 223 ? -46.764 -3.939 84.888 1.00 52.56 223 THR A CA 1
ATOM 1656 C C . THR A 1 223 ? -45.378 -3.933 85.521 1.00 52.56 223 THR A C 1
ATOM 1658 O O . THR A 1 223 ? -44.423 -4.395 84.899 1.00 52.56 223 THR A O 1
ATOM 1661 N N . LEU A 1 224 ? -45.284 -3.403 86.739 1.00 52.38 224 LEU A N 1
ATOM 1662 C CA . LEU A 1 224 ? -44.073 -3.126 87.508 1.00 52.38 224 LEU A CA 1
ATOM 1663 C C . LEU A 1 224 ? -43.180 -4.367 87.745 1.00 52.38 224 LEU A C 1
ATOM 1665 O O . LEU A 1 224 ? -43.048 -4.836 88.866 1.00 52.38 224 LEU A O 1
ATOM 1669 N N . PHE A 1 225 ? -42.542 -4.916 86.716 1.00 53.59 225 PHE A N 1
ATOM 1670 C CA . PHE A 1 225 ? -41.509 -5.937 86.845 1.00 53.59 225 PHE A CA 1
ATOM 1671 C C . PHE A 1 225 ? -40.403 -5.654 85.832 1.00 53.59 225 PHE A C 1
ATOM 1673 O O . PHE A 1 225 ? -40.571 -5.817 84.627 1.00 53.59 225 PHE A O 1
ATOM 1680 N N . LYS A 1 226 ? -39.245 -5.268 86.384 1.00 48.50 226 LYS A N 1
ATOM 1681 C CA . LYS A 1 226 ? -37.969 -4.951 85.721 1.00 48.50 226 LYS A CA 1
ATOM 1682 C C . LYS A 1 226 ? -37.836 -3.532 85.150 1.00 48.50 226 LYS A C 1
ATOM 1684 O O . LYS A 1 226 ? -37.373 -3.357 84.026 1.00 48.50 226 LYS A O 1
ATOM 1689 N N . ILE A 1 227 ? -38.064 -2.504 85.974 1.00 56.50 227 ILE A N 1
ATOM 1690 C CA . ILE A 1 227 ? -37.284 -1.267 85.796 1.00 56.50 227 ILE A CA 1
ATOM 1691 C C . ILE A 1 227 ? -35.858 -1.585 86.259 1.00 56.50 227 ILE A C 1
ATOM 1693 O O . ILE A 1 227 ? -35.564 -1.630 87.451 1.00 56.50 227 ILE A O 1
ATOM 1697 N N . ASN A 1 228 ? -34.973 -1.884 85.311 1.00 51.41 228 ASN A N 1
ATOM 1698 C CA . ASN A 1 228 ? -33.546 -1.996 85.581 1.00 51.41 228 ASN A CA 1
ATOM 1699 C C . ASN A 1 228 ? -33.001 -0.569 85.738 1.00 51.41 228 ASN A C 1
ATOM 1701 O O . ASN A 1 228 ? -32.715 0.094 84.742 1.00 51.41 228 ASN A O 1
ATOM 1705 N N . PHE A 1 229 ? -32.880 -0.073 86.972 1.00 55.03 229 PHE A N 1
ATOM 1706 C CA . PHE A 1 229 ? -32.206 1.200 87.242 1.00 55.03 229 PHE A CA 1
ATOM 1707 C C . PHE A 1 229 ? -30.706 1.039 86.964 1.00 55.03 229 PHE A C 1
ATOM 1709 O O . PHE A 1 229 ? -29.902 0.761 87.855 1.00 55.03 229 PHE A O 1
ATOM 1716 N N . LYS A 1 230 ? -30.304 1.153 85.694 1.00 50.91 230 LYS A N 1
ATOM 1717 C CA . LYS A 1 230 ? -28.891 1.124 85.322 1.00 50.91 230 LYS A CA 1
ATOM 1718 C C . LYS A 1 230 ? -28.231 2.436 85.749 1.00 50.91 230 LYS A C 1
ATOM 1720 O O . LYS A 1 230 ? -28.350 3.447 85.076 1.00 50.91 230 LYS A O 1
ATOM 1725 N N . LYS A 1 231 ? -27.510 2.338 86.868 1.00 50.66 231 LYS A N 1
ATOM 1726 C CA . LYS A 1 231 ? -26.420 3.202 87.348 1.00 50.66 231 LYS A CA 1
ATOM 1727 C C . LYS A 1 231 ? -26.674 4.713 87.300 1.00 50.66 231 LYS A C 1
ATOM 1729 O O . LYS A 1 231 ? -26.324 5.362 86.328 1.00 50.66 231 LYS A O 1
ATOM 1734 N N . CYS A 1 232 ? -27.076 5.274 88.435 1.00 40.03 232 CYS A N 1
ATOM 1735 C CA . CYS A 1 232 ? -26.602 6.572 88.928 1.00 40.03 232 CYS A CA 1
ATOM 1736 C C . CYS A 1 232 ? -26.663 6.500 90.456 1.00 40.03 232 CYS A C 1
ATOM 1738 O O . CYS A 1 232 ? -27.674 6.068 91.001 1.00 40.03 232 CYS A O 1
ATOM 1740 N N . GLY A 1 233 ? -25.570 6.830 91.145 1.00 49.06 233 GLY A N 1
ATOM 1741 C CA . GLY A 1 233 ? -25.426 6.692 92.598 1.00 49.06 233 GLY A CA 1
ATOM 1742 C C . GLY A 1 233 ? -26.330 7.624 93.409 1.00 49.06 233 GLY A C 1
ATOM 1743 O O . GLY A 1 233 ? -25.847 8.560 94.037 1.00 49.06 233 GLY A O 1
ATOM 1744 N N . GLN A 1 234 ? -27.636 7.367 93.416 1.00 50.94 234 GLN A N 1
ATOM 1745 C CA . GLN A 1 234 ? -28.605 8.026 94.281 1.00 50.94 234 GLN A CA 1
ATOM 1746 C C . GLN A 1 234 ? -29.552 6.976 94.860 1.00 50.94 234 GLN A C 1
ATOM 1748 O O . GLN A 1 234 ? -30.242 6.264 94.134 1.00 50.94 234 GLN A O 1
ATOM 1753 N N . TYR A 1 235 ? -29.548 6.865 96.189 1.00 47.56 235 TYR A N 1
ATOM 1754 C CA . TYR A 1 235 ? -30.474 6.023 96.934 1.00 47.56 235 TYR A CA 1
ATOM 1755 C C . TYR A 1 235 ? -31.906 6.512 96.693 1.00 47.56 235 TYR A C 1
ATOM 1757 O O . TYR A 1 235 ? -32.253 7.633 97.066 1.00 47.56 235 TYR A O 1
ATOM 1765 N N . VAL A 1 236 ? -32.746 5.673 96.088 1.00 53.16 236 VAL A N 1
ATOM 1766 C CA . VAL A 1 236 ? -34.196 5.882 96.090 1.00 53.16 236 VAL A CA 1
ATOM 1767 C C . VAL A 1 236 ? -34.721 5.313 97.406 1.00 53.16 236 VAL A C 1
ATOM 1769 O O . VAL A 1 236 ? -34.684 4.105 97.620 1.00 53.16 236 VAL A O 1
ATOM 1772 N N . HIS A 1 237 ? -35.183 6.177 98.310 1.00 46.81 237 HIS A N 1
ATOM 1773 C CA . HIS A 1 237 ? -35.911 5.748 99.504 1.00 46.81 237 HIS A CA 1
ATOM 1774 C C . HIS A 1 237 ? -37.365 5.463 99.109 1.00 46.81 237 HIS A C 1
ATOM 1776 O O . HIS A 1 237 ? -38.150 6.389 98.908 1.00 46.81 237 HIS A O 1
ATOM 1782 N N . LEU A 1 238 ? -37.721 4.183 98.977 1.00 51.97 238 LEU A N 1
ATOM 1783 C CA . LEU A 1 238 ? -39.112 3.761 98.827 1.00 51.97 238 LEU A CA 1
ATOM 1784 C C . LEU A 1 238 ? -39.738 3.647 100.220 1.00 51.97 238 LEU A C 1
ATOM 1786 O O . LEU A 1 238 ? -39.466 2.695 100.948 1.00 51.97 238 LEU A O 1
ATOM 1790 N N . PHE A 1 239 ? -40.580 4.609 100.599 1.00 44.28 239 PHE A N 1
ATOM 1791 C CA . PHE A 1 239 ? -41.482 4.416 101.732 1.00 44.28 239 PHE A CA 1
ATOM 1792 C C . PHE A 1 239 ? -42.710 3.646 101.248 1.00 44.28 239 PHE A C 1
ATOM 1794 O O . PHE A 1 239 ? -43.550 4.180 100.527 1.00 44.28 239 PHE A O 1
ATOM 1801 N N . PHE A 1 240 ? -42.809 2.379 101.644 1.00 47.03 240 PHE A N 1
ATOM 1802 C CA . PHE A 1 240 ? -44.036 1.612 101.486 1.00 47.03 240 PHE A CA 1
ATOM 1803 C C . PHE A 1 240 ? -44.979 1.991 102.626 1.00 47.03 240 PHE A C 1
ATOM 1805 O O . PHE A 1 240 ? -44.755 1.623 103.777 1.00 47.03 240 PHE A O 1
ATOM 1812 N N . HIS A 1 241 ? -46.032 2.743 102.319 1.00 40.97 241 HIS A N 1
ATOM 1813 C CA . HIS A 1 241 ? -47.208 2.774 103.177 1.00 40.97 241 HIS A CA 1
ATOM 1814 C C . HIS A 1 241 ? -48.161 1.694 102.678 1.00 40.97 241 HIS A C 1
ATOM 1816 O O . HIS A 1 241 ? -48.638 1.757 101.544 1.00 40.97 241 HIS A O 1
ATOM 1822 N N . GLN A 1 242 ? -48.397 0.672 103.503 1.00 50.19 242 GLN A N 1
ATOM 1823 C CA . GLN A 1 242 ? -49.506 -0.240 103.261 1.00 50.19 242 GLN A CA 1
ATOM 1824 C C . GLN A 1 242 ? -50.797 0.563 103.404 1.00 50.19 242 GLN A C 1
ATOM 1826 O O . GLN A 1 242 ? -51.145 0.993 104.498 1.00 50.19 242 GLN A O 1
ATOM 1831 N N . CYS A 1 243 ? -51.501 0.755 102.294 1.00 46.19 243 CYS A N 1
ATOM 1832 C CA . CYS A 1 243 ? -52.895 1.153 102.316 1.00 46.19 243 CYS A CA 1
ATOM 1833 C C . CYS A 1 243 ? -53.668 0.165 101.445 1.00 46.19 243 CYS A C 1
ATOM 1835 O O . CYS A 1 243 ? -53.365 -0.029 100.265 1.00 46.19 243 CYS A O 1
ATOM 1837 N N . GLN A 1 244 ? -54.613 -0.530 102.071 1.00 50.00 244 GLN A N 1
ATOM 1838 C CA . GLN A 1 244 ? -55.534 -1.436 101.406 1.00 50.00 244 GLN A CA 1
ATOM 1839 C C . GLN A 1 244 ? -56.489 -0.562 100.586 1.00 50.00 244 GLN A C 1
ATOM 1841 O O . GLN A 1 244 ? -57.298 0.164 101.151 1.00 50.00 244 GLN A O 1
ATOM 1846 N N . TYR A 1 245 ? -56.364 -0.653 99.261 1.00 44.72 245 TYR A N 1
ATOM 1847 C CA . TYR A 1 245 ? -57.194 -0.006 98.237 1.00 44.72 245 TYR A CA 1
ATOM 1848 C C . TYR A 1 245 ? -56.864 1.469 97.926 1.00 44.72 245 TYR A C 1
ATOM 1850 O O . TYR A 1 245 ? -57.304 2.394 98.596 1.00 44.72 245 TYR A O 1
ATOM 1858 N N . GLY A 1 246 ? -56.150 1.665 96.807 1.00 52.28 246 GLY A N 1
ATOM 1859 C CA . GLY A 1 246 ? -56.085 2.935 96.071 1.00 52.28 246 GLY A CA 1
ATOM 1860 C C . GLY A 1 246 ? -55.039 3.935 96.566 1.00 52.28 246 GLY A C 1
ATOM 1861 O O . GLY A 1 246 ? -55.382 4.947 97.167 1.00 52.28 246 GLY A O 1
ATOM 1862 N N . CYS A 1 247 ? -53.759 3.699 96.268 1.00 47.09 247 CYS A N 1
ATOM 1863 C CA . CYS A 1 247 ? -52.703 4.672 96.559 1.00 47.09 247 CYS A CA 1
ATOM 1864 C C . CYS A 1 247 ? -52.606 5.730 95.450 1.00 47.09 247 CYS A C 1
ATOM 1866 O O . CYS A 1 247 ? -52.174 5.437 94.335 1.00 47.09 247 CYS A O 1
ATOM 1868 N N . THR A 1 248 ? -52.949 6.974 95.773 1.00 43.28 248 THR A N 1
ATOM 1869 C CA . THR A 1 248 ? -52.595 8.151 94.972 1.00 43.28 248 THR A CA 1
ATOM 1870 C C . THR A 1 248 ? -51.162 8.558 95.316 1.00 43.28 248 THR A C 1
ATOM 1872 O O . THR A 1 248 ? -50.857 8.854 96.471 1.00 43.28 248 THR A O 1
ATOM 1875 N N . TYR A 1 249 ? -50.260 8.555 94.334 1.00 49.00 249 TYR A N 1
ATOM 1876 C CA . TYR A 1 249 ? -48.851 8.899 94.547 1.00 49.00 249 TYR A CA 1
ATOM 1877 C C . TYR A 1 249 ? -48.636 10.404 94.381 1.00 49.00 249 TYR A C 1
ATOM 1879 O O . TYR A 1 249 ? -48.879 10.952 93.307 1.00 49.00 249 TYR A O 1
ATOM 1887 N N . LEU A 1 250 ? -48.152 11.072 95.431 1.00 42.50 250 LEU A N 1
ATOM 1888 C CA . LEU A 1 250 ? -47.791 12.487 95.385 1.00 42.50 250 LEU A CA 1
ATOM 1889 C C . LEU A 1 250 ? -46.262 12.621 95.366 1.00 42.50 250 LEU A C 1
ATOM 1891 O O . LEU A 1 250 ? -45.580 12.288 96.336 1.00 42.50 250 LEU A O 1
ATOM 1895 N N . TYR A 1 251 ? -45.718 13.083 94.241 1.00 47.59 251 TYR A N 1
ATOM 1896 C CA . TYR A 1 251 ? -44.287 13.326 94.081 1.00 47.59 251 TYR A CA 1
ATOM 1897 C C . TYR A 1 251 ? -43.898 14.663 94.718 1.00 47.59 251 TYR A C 1
ATOM 1899 O O . TYR A 1 251 ? -44.430 15.705 94.347 1.00 47.59 251 TYR A O 1
ATOM 1907 N N . PHE A 1 252 ? -42.902 14.652 95.608 1.00 42.09 252 PHE A N 1
ATOM 1908 C CA . PHE A 1 252 ? -42.189 15.865 96.009 1.00 42.09 252 PHE A CA 1
ATOM 1909 C C . PHE A 1 252 ? -40.712 15.752 95.636 1.00 42.09 252 PHE A C 1
ATOM 1911 O O . PHE A 1 252 ? -39.977 14.927 96.179 1.00 42.09 252 PHE A O 1
ATOM 1918 N N . SER A 1 253 ? -40.254 16.616 94.729 1.00 41.75 253 SER A N 1
ATOM 1919 C CA . SER A 1 253 ? -38.826 16.824 94.495 1.00 41.75 253 SER A CA 1
ATOM 1920 C C . SER A 1 253 ? -38.267 17.749 95.577 1.00 41.75 253 SER A C 1
ATOM 1922 O O . SER A 1 253 ? -38.676 18.907 95.683 1.00 41.75 253 SER A O 1
ATOM 1924 N N . LYS A 1 254 ? -37.306 17.276 96.372 1.00 42.50 254 LYS A N 1
ATOM 1925 C CA . LYS A 1 254 ? -36.581 18.130 97.320 1.00 42.50 254 LYS A CA 1
ATOM 1926 C C . LYS A 1 254 ? -35.557 18.966 96.542 1.00 42.50 254 LYS A C 1
ATOM 1928 O O . LYS A 1 254 ? -34.502 18.453 96.179 1.00 42.50 254 LYS A O 1
ATOM 1933 N N . GLN A 1 255 ? -35.845 20.244 96.280 1.00 45.28 255 GLN A N 1
ATOM 1934 C CA . GLN A 1 255 ? -34.805 21.173 95.828 1.00 45.28 255 GLN A CA 1
ATOM 1935 C C . GLN A 1 255 ? -33.768 21.338 96.948 1.00 45.28 255 GLN A C 1
ATOM 1937 O O . GLN A 1 255 ? -34.108 21.710 98.075 1.00 45.28 255 GLN A O 1
ATOM 1942 N N . ARG A 1 256 ? -32.494 21.047 96.656 1.00 38.38 256 ARG A N 1
ATOM 1943 C CA . ARG A 1 256 ? -31.384 21.432 97.536 1.00 38.38 256 ARG A CA 1
ATOM 1944 C C . ARG A 1 256 ? -31.329 22.959 97.569 1.00 38.38 256 ARG A C 1
ATOM 1946 O O . ARG A 1 256 ? -30.986 23.572 96.565 1.00 38.38 256 ARG A O 1
ATOM 1953 N N . ARG A 1 257 ? -31.630 23.568 98.718 1.00 41.50 257 ARG A N 1
ATOM 1954 C CA . ARG A 1 257 ? -31.177 24.936 98.986 1.00 41.50 257 ARG A CA 1
ATOM 1955 C C . ARG A 1 257 ? -29.663 24.877 99.171 1.00 41.50 257 ARG A C 1
ATOM 1957 O O . ARG A 1 257 ? -29.190 24.243 100.112 1.00 41.50 257 ARG A O 1
ATOM 1964 N N . HIS A 1 258 ? -28.922 25.487 98.254 1.00 43.31 258 HIS A N 1
ATOM 1965 C CA . HIS A 1 258 ? -27.568 25.937 98.543 1.00 43.31 258 HIS A CA 1
ATOM 1966 C C . HIS A 1 258 ? -27.691 27.172 99.434 1.00 43.31 258 HIS A C 1
ATOM 1968 O O . HIS A 1 258 ? -28.227 28.182 98.992 1.00 43.31 258 HIS A O 1
ATOM 1974 N N . ASN A 1 259 ? -27.231 27.067 100.679 1.00 40.50 259 ASN A N 1
ATOM 1975 C CA . ASN A 1 259 ? -26.979 28.221 101.530 1.00 40.50 259 ASN A CA 1
ATOM 1976 C C . ASN A 1 259 ? -25.468 28.287 101.783 1.00 40.50 259 ASN A C 1
ATOM 1978 O O . ASN A 1 259 ? -24.898 27.263 102.155 1.00 40.50 259 ASN A O 1
ATOM 1982 N N . CYS A 1 260 ? -24.932 29.483 101.507 1.00 40.44 260 CYS A N 1
ATOM 1983 C CA . CYS A 1 260 ? -23.654 30.119 101.857 1.00 40.44 260 CYS A CA 1
ATOM 1984 C C . CYS A 1 260 ? -22.479 29.243 102.301 1.00 40.44 260 CYS A C 1
ATOM 1986 O O . CYS A 1 260 ? -22.573 28.624 103.383 1.00 40.44 260 CYS A O 1
#

Radius of gyration: 55.54 Å; chains: 1; bounding box: 115×49×145 Å

pLDDT: mean 78.61, std 18.46, range [38.38, 97.5]

Secondary structure (DSSP, 8-state):
--------BTTBEESSSEE-TTPPP-S-PPP-STTSPPPHHHHHHHHHHHHTTBPPPBSSHHHHHH--GGG--TT-EEEETTTEEEEEESS--PPP-SSSEE--TTS-STTSS-EEEEEEE----GGG-TTT-BSSTT--BSS-HHHHHHHT----HHHHHHHHHT---SS--TT-EEEEEPTTSPEEEEEHHHHHHHHHHHHHHHHHHHTTB-TTSSBPS--SS-----S------------SS---------------

Sequence (260 aa):
MPGTFIRSSNQLYIDADLDLKSKKITNLAPGVALTDGVNLDQLNNAVLGLNNTIHAPVADLAASKAIVSAGRLDKMVMLIETLGLYRFDAESVVVSNDNTVIRPTDVATDAEAGRWFKISAAITDHNNMSSIQGGAAAEYYHLTLAQYNALHAQETATTIGALINGAGAATPNDTDVVATALTGGILQKITWTNIKAFLKTYFDTLYEKVANKDATGGYAGLTLFKINFKKCGQYVHLFFHQCQYGCTYLYFSKQRRHNC